Protein AF-A0A497LGE5-F1 (afdb_monomer_lite)

pLDDT: mean 91.07, std 9.75, range [41.97, 98.62]

Sequence (180 aa):
MSGSGPPGWKTVEEALWAKVEKGLKELRGLRRPEVNDVFERVLYLGPSDFYVTNYFRRFPIEAFNPGAALEGDRLLIFVRLIFEFYGYVSSVGLAEVKIDDLLEGRVGRTPLPTRIILWPRELWEQLGCEDPRVSRAPGRWLILYCGRGYYWLEDKMVRTDALALAELDERFEVLRRGYF

Secondary structure (DSSP, 8-state):
----PSTTHHHHHHHHHHHHHHHHHHSTTTS-S-----S-------GGGEEESSSS--S-SEEEEEEEEEETTEEEEEEEEE--SSS--EEEEEEEEEHHHHHTT----PSEEEEEEE---SGGGTTEEEEEEEEEETTEEEEEEEEEEEEEETTEEEEEEEEEEEEE-TT--EEEEEE-

Structure (mmCIF, N/CA/C/O backbone):
data_AF-A0A497LGE5-F1
#
_entry.id   AF-A0A497LGE5-F1
#
loop_
_atom_site.group_PDB
_atom_site.id
_atom_site.type_symbol
_atom_site.label_atom_id
_atom_site.label_alt_id
_atom_site.label_comp_id
_atom_site.label_asym_id
_atom_site.label_entity_id
_atom_site.label_seq_id
_atom_site.pdbx_PDB_ins_code
_atom_site.Cartn_x
_atom_site.Cartn_y
_atom_site.Cartn_z
_atom_site.occupancy
_atom_site.B_iso_or_equiv
_atom_site.auth_seq_id
_atom_site.auth_comp_id
_atom_site.auth_asym_id
_atom_site.auth_atom_id
_atom_site.pdbx_PDB_model_num
ATOM 1 N N . MET A 1 1 ? 18.614 15.308 -23.275 1.00 41.97 1 MET A N 1
ATOM 2 C CA . MET A 1 1 ? 17.275 14.976 -22.745 1.00 41.97 1 MET A CA 1
ATOM 3 C C . MET A 1 1 ? 16.616 14.063 -23.765 1.00 41.97 1 MET A C 1
ATOM 5 O O . MET A 1 1 ? 16.707 14.356 -24.950 1.00 41.97 1 MET A O 1
ATOM 9 N N . SER A 1 2 ? 16.173 12.886 -23.326 1.00 47.62 2 SER A N 1
ATOM 10 C CA . SER A 1 2 ? 15.936 11.678 -24.134 1.00 47.62 2 SER A CA 1
ATOM 11 C C . SER A 1 2 ? 14.814 11.848 -25.160 1.00 47.62 2 SER A C 1
ATOM 13 O O . SER A 1 2 ? 13.679 12.142 -24.805 1.00 47.62 2 SER A O 1
ATOM 15 N N . GLY A 1 3 ? 15.149 11.647 -26.433 1.00 52.31 3 GLY A N 1
ATOM 16 C CA . GLY A 1 3 ? 14.306 11.943 -27.592 1.00 52.31 3 GLY A CA 1
ATOM 17 C C . GLY A 1 3 ? 13.324 10.851 -28.029 1.00 52.31 3 GLY A C 1
ATOM 18 O O . GLY A 1 3 ? 13.098 10.723 -29.227 1.00 52.31 3 GLY A O 1
ATOM 19 N N . SER A 1 4 ? 12.726 10.077 -27.124 1.00 56.38 4 SER A N 1
ATOM 20 C CA . SER A 1 4 ? 11.725 9.070 -27.516 1.00 56.38 4 SER A CA 1
ATOM 21 C C . SER A 1 4 ? 10.708 8.785 -26.410 1.00 56.38 4 SER A C 1
ATOM 23 O O . SER A 1 4 ? 10.814 7.810 -25.674 1.00 56.38 4 SER A O 1
ATOM 25 N N . GLY A 1 5 ? 9.692 9.644 -26.297 1.00 61.69 5 GLY A N 1
ATOM 26 C CA . GLY A 1 5 ? 8.442 9.275 -25.630 1.00 61.69 5 GLY A CA 1
ATOM 27 C C . GLY A 1 5 ? 7.564 8.383 -26.529 1.00 61.69 5 GLY A C 1
ATOM 28 O O . GLY A 1 5 ? 7.793 8.321 -27.742 1.00 61.69 5 GLY A O 1
ATOM 29 N N . PRO A 1 6 ? 6.554 7.698 -25.964 1.00 70.56 6 PRO A N 1
ATOM 30 C CA . PRO A 1 6 ? 5.614 6.868 -26.724 1.00 70.56 6 PRO A CA 1
ATOM 31 C C . PRO A 1 6 ? 4.858 7.682 -27.794 1.00 70.56 6 PRO A C 1
ATOM 33 O O . PRO A 1 6 ? 4.764 8.906 -27.677 1.00 70.56 6 PRO A O 1
ATOM 36 N N . PRO A 1 7 ? 4.302 7.053 -28.848 1.00 75.94 7 PRO A N 1
ATOM 37 C CA . PRO A 1 7 ? 3.568 7.764 -29.897 1.00 75.94 7 PRO A CA 1
ATOM 38 C C . PRO A 1 7 ? 2.549 8.768 -29.330 1.00 75.94 7 PRO A C 1
ATOM 40 O O . PRO A 1 7 ? 1.745 8.427 -28.468 1.00 75.94 7 PRO A O 1
ATOM 43 N N . GLY A 1 8 ? 2.607 10.022 -29.792 1.00 80.88 8 GLY A N 1
ATOM 44 C CA . GLY A 1 8 ? 1.732 11.104 -29.317 1.00 80.88 8 GLY A CA 1
ATOM 45 C C . GLY A 1 8 ? 2.215 11.864 -28.072 1.00 80.88 8 GLY A C 1
ATOM 46 O O . GLY A 1 8 ? 1.560 12.827 -27.674 1.00 80.88 8 GLY A O 1
ATOM 47 N N . TRP A 1 9 ? 3.367 11.512 -27.483 1.00 82.69 9 TRP A N 1
ATOM 48 C CA . TRP A 1 9 ? 3.872 12.167 -26.265 1.00 82.69 9 TRP A CA 1
ATOM 49 C C . TRP A 1 9 ? 4.043 13.685 -26.398 1.00 82.69 9 TRP A C 1
ATOM 51 O O . TRP A 1 9 ? 3.722 14.402 -25.459 1.00 82.69 9 TRP A O 1
ATOM 61 N N . LYS A 1 10 ? 4.475 14.186 -27.565 1.00 87.62 10 LYS A N 1
ATOM 62 C CA . LYS A 1 10 ? 4.638 15.630 -27.813 1.00 87.62 10 LYS A CA 1
ATOM 63 C C . LYS A 1 10 ? 3.316 16.386 -27.731 1.00 87.62 10 LYS A C 1
ATOM 65 O O . LYS A 1 10 ? 3.255 17.452 -27.142 1.00 87.62 10 LYS A O 1
ATOM 70 N N . THR A 1 11 ? 2.243 15.810 -28.272 1.00 93.06 11 THR A N 1
ATOM 71 C CA . THR A 1 11 ? 0.903 16.409 -28.208 1.00 93.06 11 THR A CA 1
ATOM 72 C C . THR A 1 11 ? 0.398 16.464 -26.770 1.00 93.06 11 THR A C 1
ATOM 74 O O . THR A 1 11 ? -0.191 17.459 -26.353 1.00 93.06 11 THR A O 1
ATOM 77 N N . VAL A 1 12 ? 0.648 15.405 -25.992 1.00 87.94 12 VAL A N 1
ATOM 78 C CA . VAL A 1 12 ? 0.323 15.382 -24.560 1.00 87.94 12 VAL A CA 1
ATOM 79 C C . VAL A 1 12 ? 1.160 16.414 -23.804 1.00 87.94 12 VAL A C 1
ATOM 81 O O . VAL A 1 12 ? 0.612 17.152 -22.992 1.00 87.94 12 VAL A O 1
ATOM 84 N N . GLU A 1 13 ? 2.458 16.507 -24.088 1.00 90.19 13 GLU A N 1
ATOM 85 C CA . GLU A 1 13 ? 3.364 17.481 -23.476 1.00 90.19 13 GLU A CA 1
ATOM 86 C C . GLU A 1 13 ? 2.933 18.924 -23.772 1.00 90.19 13 GLU A C 1
ATOM 88 O O . GLU A 1 13 ? 2.788 19.712 -22.840 1.00 90.19 13 GLU A O 1
ATOM 93 N N . GLU A 1 14 ? 2.631 19.256 -25.028 1.00 95.44 14 GLU A N 1
ATOM 94 C CA . GLU A 1 14 ? 2.110 20.569 -25.429 1.00 95.44 14 GLU A CA 1
ATOM 95 C C . GLU A 1 14 ? 0.785 20.895 -24.724 1.00 95.44 14 GLU A C 1
ATOM 97 O O . GLU A 1 14 ? 0.605 22.000 -24.207 1.00 95.44 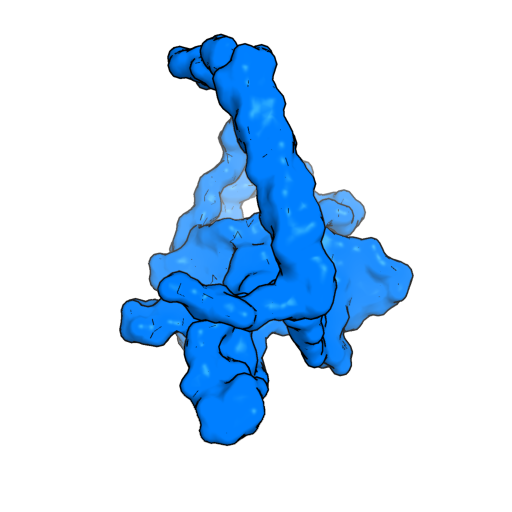14 GLU A O 1
ATOM 102 N N . ALA A 1 15 ? -0.137 19.929 -24.636 1.00 94.94 15 ALA A N 1
ATOM 103 C CA . ALA A 1 15 ? -1.409 20.108 -23.939 1.00 94.94 15 ALA A CA 1
ATOM 104 C C . ALA A 1 15 ? -1.222 20.325 -22.427 1.00 94.94 15 ALA A C 1
ATOM 106 O O . ALA A 1 15 ? -1.885 21.179 -21.827 1.00 94.94 15 ALA A O 1
ATOM 107 N N . LEU A 1 16 ? -0.311 19.575 -21.799 1.00 93.56 16 LEU A N 1
ATOM 108 C CA . LEU A 1 16 ? 0.051 19.754 -20.394 1.00 93.56 16 LEU A CA 1
ATOM 109 C C . LEU A 1 16 ? 0.708 21.118 -20.170 1.00 93.56 16 LEU A C 1
ATOM 111 O O . LEU A 1 16 ? 0.356 21.803 -19.208 1.00 93.56 16 LEU A O 1
ATOM 115 N N . TRP A 1 17 ? 1.590 21.547 -21.072 1.00 95.69 17 TRP A N 1
ATOM 116 C CA . TRP A 1 17 ? 2.242 22.851 -21.002 1.00 95.69 17 TRP A CA 1
ATOM 117 C C . TRP A 1 17 ? 1.234 23.999 -21.102 1.00 95.69 17 TRP A C 1
ATOM 119 O O . TRP A 1 17 ? 1.210 24.876 -20.239 1.00 95.69 17 TRP A O 1
ATOM 129 N N . ALA A 1 18 ? 0.317 23.947 -22.070 1.00 96.00 18 ALA A N 1
ATOM 130 C CA . ALA A 1 18 ? -0.756 24.932 -22.204 1.00 96.00 18 ALA A CA 1
ATOM 131 C C . ALA A 1 18 ? -1.641 24.998 -20.944 1.00 96.00 18 ALA A C 1
ATOM 133 O O . ALA A 1 18 ? -2.035 26.081 -20.498 1.00 96.00 18 ALA A O 1
ATOM 134 N N . LYS A 1 19 ? -1.923 23.845 -20.320 1.00 94.75 19 LYS A N 1
ATOM 135 C CA . LYS A 1 19 ? -2.663 23.776 -19.051 1.00 94.75 19 LYS A CA 1
ATOM 136 C C . LYS A 1 19 ? -1.891 24.433 -17.903 1.00 94.75 19 LYS A C 1
ATOM 138 O O . LYS A 1 19 ? -2.502 25.140 -17.100 1.00 94.75 19 LYS A O 1
ATOM 143 N N . VAL A 1 20 ? -0.574 24.231 -17.831 1.00 93.12 20 VAL A N 1
ATOM 144 C CA . VAL A 1 20 ? 0.301 24.881 -16.841 1.00 93.12 20 VAL A CA 1
ATOM 145 C C . VAL A 1 20 ? 0.326 26.392 -17.050 1.00 93.12 20 VAL A C 1
ATOM 147 O O . VAL A 1 20 ? 0.101 27.128 -16.092 1.00 93.12 20 VAL A O 1
ATOM 150 N N . GLU A 1 21 ? 0.526 26.874 -18.278 1.00 95.00 21 GLU A N 1
ATOM 151 C CA . GLU A 1 21 ? 0.538 28.312 -18.576 1.00 95.00 21 GLU A CA 1
ATOM 152 C C . GLU A 1 21 ? -0.782 28.990 -18.207 1.00 95.00 21 GLU A C 1
ATOM 154 O O . GLU A 1 21 ? -0.784 30.058 -17.586 1.00 95.00 21 GLU A O 1
ATOM 159 N N . LYS A 1 22 ? -1.911 28.353 -18.540 1.00 94.44 22 LYS A N 1
ATOM 160 C CA . LYS A 1 22 ? -3.238 28.819 -18.130 1.00 94.44 22 LYS A CA 1
ATOM 161 C C . LYS A 1 22 ? -3.353 28.867 -16.605 1.00 94.44 22 LYS A C 1
ATOM 163 O O . LYS A 1 22 ? -3.733 29.896 -16.051 1.00 94.44 22 LYS A O 1
ATOM 168 N N . GLY A 1 23 ? -2.954 27.793 -15.923 1.00 92.25 23 GLY A N 1
ATOM 169 C CA . GLY A 1 23 ? -2.967 27.713 -14.463 1.00 92.25 23 GLY A CA 1
ATOM 170 C C . GLY A 1 23 ? -2.110 28.790 -13.791 1.00 92.25 23 GLY A C 1
ATOM 171 O O . GLY A 1 23 ? -2.550 29.412 -12.830 1.00 92.25 23 GLY A O 1
ATOM 172 N N . LEU A 1 24 ? -0.918 29.076 -14.318 1.00 89.94 24 LEU A N 1
ATOM 173 C CA . LEU A 1 24 ? -0.029 30.115 -13.789 1.00 89.94 24 LEU A CA 1
ATOM 174 C C . LEU A 1 24 ? -0.597 31.530 -13.942 1.00 89.94 24 LEU A C 1
ATOM 176 O O . LEU A 1 24 ? -0.282 32.394 -13.122 1.00 89.94 24 LEU A O 1
ATOM 180 N N . LYS A 1 25 ? -1.409 31.780 -14.976 1.00 90.00 25 LYS A N 1
ATOM 181 C CA . LYS A 1 25 ? -2.079 33.071 -15.187 1.00 90.00 25 LYS A CA 1
ATOM 182 C C . LYS A 1 25 ? -3.331 33.207 -14.324 1.00 90.00 25 LYS A C 1
ATOM 184 O O . LYS A 1 25 ? -3.502 34.224 -13.664 1.00 90.00 25 LYS A O 1
ATOM 189 N N . GLU A 1 26 ? -4.187 32.190 -14.328 1.00 93.06 26 GLU A N 1
ATOM 190 C CA . GLU A 1 26 ? -5.535 32.267 -13.752 1.00 93.06 26 GLU A CA 1
ATOM 191 C C . GLU A 1 26 ? -5.594 31.863 -12.275 1.00 93.06 26 GLU A C 1
ATOM 193 O O . GLU A 1 26 ? -6.429 32.368 -11.532 1.00 93.06 26 GLU A O 1
ATOM 198 N N . LEU A 1 27 ? -4.717 30.958 -11.831 1.00 87.81 27 LEU A N 1
ATOM 199 C CA . LEU A 1 27 ? -4.764 30.369 -10.487 1.00 87.81 27 LEU A CA 1
ATOM 200 C C . LEU A 1 27 ? -3.691 30.945 -9.550 1.00 87.81 27 LEU A C 1
ATOM 202 O O . LEU A 1 27 ? -3.468 30.444 -8.443 1.00 87.81 27 LEU A O 1
ATOM 206 N N . ARG A 1 28 ? -2.996 32.006 -9.968 1.00 81.69 28 ARG A N 1
ATOM 207 C CA . ARG A 1 28 ? -1.989 32.670 -9.136 1.00 81.69 28 ARG A CA 1
ATOM 208 C C . ARG A 1 28 ? -2.675 33.357 -7.953 1.00 81.69 28 ARG A C 1
ATOM 210 O O . ARG A 1 28 ? -3.574 34.166 -8.136 1.00 81.69 28 ARG A O 1
ATOM 217 N N . GLY A 1 29 ? -2.251 33.030 -6.733 1.00 80.44 29 GLY A N 1
ATOM 218 C CA . GLY A 1 29 ? -2.838 33.577 -5.500 1.00 80.44 29 GLY A CA 1
ATOM 219 C C . GLY A 1 29 ? -4.062 32.822 -4.963 1.00 80.44 29 GLY A C 1
ATOM 220 O O . GLY A 1 29 ? -4.587 33.203 -3.917 1.00 80.44 29 GLY A O 1
ATOM 221 N N . LEU A 1 30 ? -4.491 31.736 -5.624 1.00 81.94 30 LEU A N 1
ATOM 222 C CA . LEU A 1 30 ? -5.546 30.842 -5.120 1.00 81.94 30 LEU A CA 1
ATOM 223 C C . LEU A 1 30 ? -5.084 30.075 -3.872 1.00 81.94 30 LEU A C 1
ATOM 225 O O . LEU A 1 30 ? -5.832 29.953 -2.907 1.00 81.94 30 LEU A O 1
ATOM 229 N N . ARG A 1 31 ? -3.825 29.607 -3.854 1.00 79.69 31 ARG A N 1
ATOM 230 C CA . ARG A 1 31 ? -3.206 29.024 -2.656 1.00 79.69 31 ARG A CA 1
ATOM 231 C C . ARG A 1 31 ? -2.768 30.150 -1.720 1.00 79.69 31 ARG A C 1
ATOM 233 O O . ARG A 1 31 ? -1.778 30.829 -1.984 1.00 79.69 31 ARG A O 1
ATOM 240 N N . ARG A 1 32 ? -3.509 30.330 -0.632 1.00 82.50 32 ARG A N 1
ATOM 241 C CA . ARG A 1 32 ? -3.172 31.231 0.477 1.00 82.50 32 ARG A CA 1
ATOM 242 C C . ARG A 1 32 ? -2.509 30.424 1.601 1.00 82.50 32 ARG A C 1
ATOM 244 O O . ARG A 1 32 ? -2.745 29.216 1.668 1.00 82.50 32 ARG A O 1
ATOM 251 N N . PRO A 1 33 ? -1.675 31.034 2.464 1.00 85.31 33 PRO A N 1
ATOM 252 C CA . PRO A 1 33 ? -1.115 30.375 3.646 1.00 85.31 33 PRO A CA 1
ATOM 253 C C . PRO A 1 33 ? -2.189 30.240 4.741 1.00 85.31 33 PRO A C 1
ATOM 255 O O . PRO A 1 33 ? -2.038 30.736 5.851 1.00 85.31 33 PRO A O 1
ATOM 258 N N . GLU A 1 34 ? -3.308 29.618 4.390 1.00 86.56 34 GLU A N 1
ATOM 259 C CA . GLU A 1 34 ? -4.482 29.425 5.228 1.00 86.56 34 GLU A CA 1
ATOM 260 C C . GLU A 1 34 ? -4.740 27.921 5.328 1.00 86.56 34 GLU A C 1
ATOM 262 O O . GLU A 1 34 ? -4.738 27.216 4.315 1.00 86.56 34 GLU A O 1
ATOM 267 N N . VAL A 1 35 ? -4.921 27.427 6.551 1.00 84.44 35 VAL A N 1
ATOM 268 C CA . VAL A 1 35 ? -5.262 26.030 6.821 1.00 84.44 35 VAL A CA 1
ATOM 269 C C . VAL A 1 35 ? -6.714 26.002 7.265 1.00 84.44 35 VAL A C 1
ATOM 271 O O . VAL A 1 35 ? -7.054 26.546 8.309 1.00 84.44 35 VAL A O 1
ATOM 274 N N . ASN A 1 36 ? -7.555 25.375 6.449 1.00 84.00 36 ASN A N 1
ATOM 275 C CA . ASN A 1 36 ? -8.929 25.053 6.797 1.00 84.00 36 ASN A CA 1
ATOM 276 C C . ASN A 1 36 ? -8.987 23.551 7.079 1.00 84.00 36 ASN A C 1
ATOM 278 O O . ASN A 1 36 ? -8.938 22.748 6.143 1.00 84.00 36 ASN A O 1
ATOM 282 N N . ASP A 1 37 ? -9.040 23.173 8.358 1.00 84.69 37 ASP A N 1
ATOM 283 C CA . ASP A 1 37 ? -9.209 21.776 8.760 1.00 84.69 37 ASP A CA 1
ATOM 284 C C . ASP A 1 37 ? -10.616 21.307 8.374 1.00 84.69 37 ASP A C 1
ATOM 286 O O . ASP A 1 37 ? -11.607 21.587 9.042 1.00 84.69 37 ASP A O 1
ATOM 290 N N . VAL A 1 38 ? -10.701 20.607 7.244 1.00 89.00 38 VAL A N 1
ATOM 291 C CA . VAL A 1 38 ? -11.945 20.004 6.737 1.00 89.00 38 VAL A CA 1
ATOM 292 C C . VAL A 1 38 ? -12.199 18.605 7.308 1.00 89.00 38 VAL A C 1
ATOM 294 O O . VAL A 1 38 ? -13.249 18.021 7.051 1.00 89.00 38 VAL A O 1
ATOM 297 N N . PHE A 1 39 ? -11.251 18.064 8.078 1.00 86.94 39 PHE A N 1
ATOM 298 C CA . PHE A 1 39 ? -11.336 16.746 8.698 1.00 86.94 39 PHE A CA 1
ATOM 299 C C . PHE A 1 39 ? -10.894 16.802 10.156 1.00 86.94 39 PHE A C 1
ATOM 301 O O . PHE A 1 39 ? -9.909 17.455 10.495 1.00 86.94 39 PHE A O 1
ATOM 308 N N . GLU A 1 40 ? -11.578 16.038 11.000 1.00 85.44 40 GLU A N 1
ATOM 309 C CA . GLU A 1 40 ? -11.115 15.738 12.348 1.00 85.44 40 GLU A CA 1
ATOM 310 C C . GLU A 1 40 ? -10.201 14.506 12.315 1.00 85.44 40 GLU A C 1
ATOM 312 O O . GLU A 1 40 ? -10.514 13.484 11.695 1.00 85.44 40 GLU A O 1
ATOM 317 N N . ARG A 1 41 ? -9.039 14.590 12.974 1.00 86.19 41 ARG A N 1
ATOM 318 C CA . ARG A 1 41 ? -8.124 13.451 13.085 1.00 86.19 41 ARG A CA 1
ATOM 319 C C . ARG A 1 41 ? -8.646 12.476 14.135 1.00 86.19 41 ARG A C 1
ATOM 321 O O . ARG A 1 41 ? -8.448 12.685 15.324 1.00 86.19 41 ARG A O 1
ATOM 328 N N . VAL A 1 42 ? -9.209 11.373 13.665 1.00 85.12 42 VAL A N 1
ATOM 329 C CA . VAL A 1 42 ? -9.709 10.279 14.513 1.00 85.12 42 VAL A CA 1
ATOM 330 C C . VAL A 1 42 ? -8.624 9.284 14.935 1.00 85.12 42 VAL A C 1
ATOM 332 O O . VAL A 1 42 ? -8.734 8.655 15.982 1.00 85.12 42 VAL A O 1
ATOM 335 N N . LEU A 1 43 ? -7.564 9.125 14.134 1.00 84.19 43 LEU A N 1
ATOM 336 C CA . LEU A 1 43 ? -6.508 8.143 14.386 1.00 84.19 43 LEU A CA 1
ATOM 337 C C . LEU A 1 43 ? -5.188 8.545 13.716 1.00 84.19 43 LEU A C 1
ATOM 339 O O . LEU A 1 43 ? -5.180 9.189 12.664 1.00 84.19 43 LEU A O 1
ATOM 343 N N . TYR A 1 44 ? -4.072 8.128 14.313 1.00 89.25 44 TYR A N 1
ATOM 344 C CA . TYR A 1 44 ? -2.736 8.186 13.725 1.00 89.25 44 TYR A CA 1
ATOM 345 C C . TYR A 1 44 ? -2.049 6.835 13.943 1.00 89.25 44 TYR A C 1
ATOM 347 O O . TYR A 1 44 ? -1.849 6.440 15.086 1.00 89.25 44 TYR A O 1
ATOM 355 N N . LEU A 1 45 ? -1.736 6.126 12.856 1.00 92.25 45 LEU A N 1
ATOM 356 C CA . LEU A 1 45 ? -1.117 4.799 12.893 1.00 92.25 45 LEU A CA 1
ATOM 357 C C . LEU A 1 45 ? 0.335 4.890 12.431 1.00 92.25 45 LEU A C 1
ATOM 359 O O . LEU A 1 45 ? 0.605 5.356 11.324 1.00 92.25 45 LEU A O 1
ATOM 363 N N . GLY A 1 46 ? 1.251 4.429 13.275 1.00 95.44 46 GLY A N 1
ATOM 364 C CA . GLY A 1 46 ? 2.666 4.269 12.972 1.00 95.44 46 GLY A CA 1
ATOM 365 C C . GLY A 1 46 ? 3.071 2.803 12.773 1.00 95.44 46 GLY A C 1
ATOM 366 O O . GLY A 1 46 ? 2.245 1.894 12.868 1.00 95.44 46 GLY A O 1
ATOM 367 N N . PRO A 1 47 ? 4.366 2.535 12.528 1.00 96.62 47 PRO A N 1
ATOM 368 C CA . PRO A 1 47 ? 4.875 1.186 12.261 1.00 96.62 47 PRO A CA 1
ATOM 369 C C . PRO A 1 47 ? 4.557 0.167 13.365 1.00 96.62 47 PRO A C 1
ATOM 371 O O . PRO A 1 47 ? 4.191 -0.972 13.076 1.00 96.62 47 PRO A O 1
ATOM 374 N N . SER A 1 48 ? 4.638 0.579 14.633 1.00 96.31 48 SER A N 1
ATOM 375 C CA . SER A 1 48 ? 4.337 -0.268 15.794 1.00 96.31 48 SER A CA 1
ATOM 376 C C . SER A 1 48 ? 2.863 -0.647 15.918 1.00 96.31 48 SER A C 1
ATOM 378 O O . SER A 1 48 ? 2.548 -1.569 16.664 1.00 96.31 48 SER A O 1
ATOM 380 N N . ASP A 1 49 ? 1.967 0.028 15.198 1.00 95.69 49 ASP A N 1
ATOM 381 C CA . ASP A 1 49 ? 0.532 -0.240 15.248 1.00 95.69 49 ASP A CA 1
ATOM 382 C C . ASP A 1 49 ? 0.097 -1.354 14.290 1.00 95.69 49 ASP A C 1
ATOM 384 O O . ASP A 1 49 ? -1.082 -1.696 14.265 1.00 95.69 49 ASP A O 1
ATOM 388 N N . PHE A 1 50 ? 1.018 -1.960 13.533 1.00 97.06 50 PHE A N 1
ATOM 389 C CA . PHE A 1 50 ? 0.730 -3.055 12.602 1.00 97.06 50 PHE A CA 1
ATOM 390 C C . PHE A 1 50 ? 1.489 -4.328 13.000 1.00 97.06 50 PHE A C 1
ATOM 392 O O . PHE A 1 50 ? 2.701 -4.432 12.808 1.00 97.06 50 PHE A O 1
ATOM 399 N N . TYR A 1 51 ? 0.768 -5.325 13.525 1.00 97.62 51 TYR A N 1
ATOM 400 C CA . TYR A 1 51 ? 1.320 -6.636 13.878 1.00 97.62 51 TYR A CA 1
ATOM 401 C C . TYR A 1 51 ? 1.143 -7.632 12.733 1.00 97.62 51 TYR A C 1
ATOM 403 O O . TYR A 1 51 ? 0.040 -8.096 12.443 1.00 97.62 51 TYR A O 1
ATOM 411 N N . VAL A 1 52 ? 2.243 -8.005 12.095 1.00 98.44 52 VAL A N 1
ATOM 412 C CA . VAL A 1 52 ? 2.256 -8.842 10.897 1.00 98.44 52 VAL A CA 1
ATOM 413 C C . VAL A 1 52 ? 2.130 -10.323 11.251 1.00 98.44 52 VAL A C 1
ATOM 415 O O . VAL A 1 52 ? 2.974 -10.911 11.935 1.00 98.44 52 VAL A O 1
ATOM 418 N N . THR A 1 53 ? 1.082 -10.964 10.741 1.00 98.19 53 THR A N 1
ATOM 419 C CA . THR A 1 53 ? 0.698 -12.333 11.122 1.00 98.19 53 THR A CA 1
ATOM 420 C C . THR A 1 53 ? 1.325 -13.416 10.240 1.00 98.19 53 THR A C 1
ATOM 422 O O . THR A 1 53 ? 1.613 -14.508 10.733 1.00 98.19 53 THR A O 1
ATOM 425 N N . ASN A 1 54 ? 1.639 -13.110 8.979 1.00 97.88 54 ASN A N 1
ATOM 426 C CA . ASN A 1 54 ? 2.113 -14.070 7.973 1.00 97.88 54 ASN A CA 1
ATOM 427 C C . ASN A 1 54 ? 3.565 -13.845 7.504 1.00 97.88 54 ASN A C 1
ATOM 429 O O . ASN A 1 54 ? 3.925 -14.251 6.402 1.00 97.88 54 ASN A O 1
ATOM 433 N N . TYR A 1 55 ? 4.407 -13.217 8.329 1.00 96.44 55 TYR A N 1
ATOM 434 C CA . TYR A 1 55 ? 5.825 -12.991 8.032 1.00 96.44 55 TYR A CA 1
ATOM 435 C C . TYR A 1 55 ? 6.682 -13.064 9.300 1.00 96.44 55 TYR A C 1
ATOM 437 O O . TYR A 1 55 ? 6.184 -12.852 10.406 1.00 96.44 55 TYR A O 1
ATOM 445 N N . PHE A 1 56 ? 7.974 -13.381 9.158 1.00 94.25 56 PHE A N 1
ATOM 446 C CA . PHE A 1 56 ? 8.857 -13.579 10.314 1.00 94.25 56 PHE A CA 1
ATOM 447 C C . PHE A 1 56 ? 9.117 -12.276 11.086 1.00 94.25 56 PHE A C 1
ATOM 449 O O . PHE A 1 56 ? 9.212 -12.300 12.314 1.00 94.25 56 PHE A O 1
ATOM 456 N N . ARG A 1 57 ? 9.198 -11.132 10.388 1.00 94.94 57 ARG A N 1
ATOM 457 C CA . ARG A 1 57 ? 9.257 -9.810 11.027 1.00 94.94 57 ARG A CA 1
ATOM 458 C C . ARG A 1 57 ? 7.842 -9.369 11.364 1.00 94.94 57 ARG A C 1
ATOM 460 O O . ARG A 1 57 ? 7.040 -9.121 10.470 1.00 94.94 57 ARG A O 1
ATOM 467 N N . ARG A 1 58 ? 7.557 -9.284 12.664 1.00 97.06 58 ARG A N 1
ATOM 468 C CA . ARG A 1 58 ? 6.219 -8.972 13.188 1.00 97.06 58 ARG A CA 1
ATOM 469 C C . ARG A 1 58 ? 5.865 -7.495 13.135 1.00 97.06 58 ARG A C 1
ATOM 471 O O . ARG A 1 58 ? 4.686 -7.184 13.101 1.00 97.06 58 ARG A O 1
ATOM 478 N N . PHE A 1 59 ? 6.855 -6.615 13.088 1.00 97.69 59 PHE A N 1
ATOM 479 C CA . PHE A 1 59 ? 6.641 -5.180 12.969 1.00 97.69 59 PHE A CA 1
ATOM 480 C C . PHE A 1 59 ? 7.476 -4.633 11.809 1.00 97.69 59 PHE A C 1
ATOM 482 O O . PHE A 1 59 ? 8.643 -5.026 11.671 1.00 97.69 59 PHE A O 1
ATOM 489 N N . PR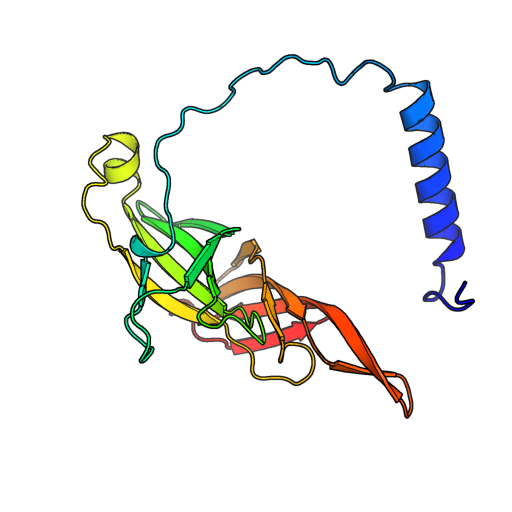O A 1 60 ? 6.893 -3.776 10.957 1.00 97.44 60 PRO A N 1
ATOM 490 C CA . PRO A 1 60 ? 7.646 -3.026 9.963 1.00 97.44 60 PRO A CA 1
ATOM 491 C C . PRO A 1 60 ? 8.537 -1.974 10.642 1.00 97.44 60 PRO A C 1
ATOM 493 O O . PRO A 1 60 ? 8.299 -1.582 11.783 1.00 97.44 60 PRO A O 1
ATOM 496 N N . ILE A 1 61 ? 9.548 -1.494 9.919 1.00 97.12 61 ILE A N 1
ATOM 497 C CA . ILE A 1 61 ? 10.291 -0.289 10.314 1.00 97.12 61 ILE A CA 1
ATOM 498 C C . ILE A 1 61 ? 9.549 0.982 9.892 1.00 97.12 61 ILE A C 1
ATOM 500 O O . ILE A 1 61 ? 9.645 1.989 10.578 1.00 97.12 61 ILE A O 1
ATOM 504 N N . GLU A 1 62 ? 8.779 0.913 8.801 1.00 97.38 62 GLU A N 1
ATOM 505 C CA . GLU A 1 62 ? 7.983 2.019 8.267 1.00 97.38 62 GLU A CA 1
ATOM 506 C C . GLU A 1 62 ? 6.620 1.510 7.786 1.00 97.38 62 GLU A C 1
ATOM 508 O O . GLU A 1 62 ? 6.527 0.449 7.158 1.00 97.38 62 GLU A O 1
ATOM 513 N N . ALA A 1 63 ? 5.570 2.285 8.059 1.00 97.75 63 ALA A N 1
ATOM 514 C CA . ALA A 1 63 ? 4.198 2.004 7.649 1.00 97.75 63 ALA A CA 1
ATOM 515 C C . ALA A 1 63 ? 3.498 3.311 7.260 1.00 97.75 63 ALA A C 1
ATOM 517 O O . ALA A 1 63 ? 3.323 4.187 8.104 1.00 97.75 63 ALA A O 1
ATOM 518 N N . PHE A 1 64 ? 3.141 3.473 5.984 1.00 97.62 64 PHE A N 1
ATOM 519 C CA . PHE A 1 64 ? 2.594 4.740 5.478 1.00 97.62 64 PHE A CA 1
ATOM 520 C C . PHE A 1 64 ? 1.804 4.567 4.167 1.00 97.62 64 PHE A C 1
ATOM 522 O O . PHE A 1 64 ? 1.555 3.447 3.724 1.00 97.62 64 PHE A O 1
ATOM 529 N N . ASN A 1 65 ? 1.354 5.685 3.582 1.00 97.50 65 ASN A N 1
ATOM 530 C CA . ASN A 1 65 ? 0.629 5.789 2.303 1.00 97.50 65 ASN A CA 1
ATOM 531 C C . ASN A 1 65 ? -0.435 4.702 2.055 1.00 97.50 65 ASN A C 1
ATOM 533 O O . ASN A 1 65 ? -0.403 4.043 1.008 1.00 97.50 65 ASN A O 1
ATOM 537 N N . PRO A 1 66 ? -1.380 4.499 2.993 1.00 97.38 66 PRO A N 1
ATOM 538 C CA . PRO A 1 66 ? -2.350 3.439 2.846 1.00 97.38 66 PRO A CA 1
ATOM 539 C C . PRO A 1 66 ? -3.378 3.747 1.750 1.00 97.38 66 PRO A C 1
ATOM 541 O O . PRO A 1 66 ? -3.771 4.894 1.535 1.00 97.38 66 PRO A O 1
ATOM 544 N N . GLY A 1 67 ? -3.869 2.694 1.107 1.00 97.69 67 GLY A N 1
ATOM 545 C CA . GLY A 1 67 ? -5.203 2.672 0.521 1.00 97.69 67 GLY A CA 1
ATOM 546 C C . GLY A 1 67 ? -6.237 2.308 1.588 1.00 97.69 67 GLY A C 1
ATOM 547 O O . GLY A 1 67 ? -5.898 1.715 2.612 1.00 97.69 67 GLY A O 1
ATOM 548 N N . ALA A 1 68 ? -7.506 2.630 1.356 1.00 95.62 68 ALA A N 1
ATOM 549 C CA . ALA A 1 68 ? -8.587 2.251 2.260 1.00 95.62 68 ALA A CA 1
ATOM 550 C C . ALA A 1 68 ? -9.862 1.901 1.491 1.00 95.62 68 ALA A C 1
ATOM 552 O O . ALA A 1 68 ? -10.103 2.435 0.407 1.00 95.62 68 ALA A O 1
ATOM 553 N N . ALA A 1 69 ? -10.677 1.018 2.065 1.00 96.56 69 ALA A N 1
ATOM 554 C CA . ALA A 1 69 ? -12.011 0.699 1.570 1.00 96.56 69 ALA A CA 1
ATOM 555 C C . ALA A 1 69 ? -12.957 0.420 2.743 1.00 96.56 69 ALA A C 1
ATOM 557 O O . ALA A 1 69 ? -12.548 -0.165 3.743 1.00 96.56 69 ALA A O 1
ATOM 558 N N . LEU A 1 70 ? -14.220 0.823 2.612 1.00 95.12 70 LEU A N 1
ATOM 559 C CA . LEU A 1 70 ? -15.272 0.485 3.568 1.00 95.12 70 LEU A CA 1
ATOM 560 C C . LEU A 1 70 ? -16.082 -0.696 3.021 1.00 95.12 70 LEU A C 1
ATOM 562 O O . LEU A 1 70 ? -16.616 -0.616 1.914 1.00 95.12 70 LEU A O 1
ATOM 566 N N . GLU A 1 71 ? -16.179 -1.777 3.790 1.00 93.00 71 GLU A N 1
ATOM 567 C CA . GLU A 1 71 ? -17.001 -2.946 3.473 1.00 93.00 71 GLU A CA 1
ATOM 568 C C . GLU A 1 71 ? -17.895 -3.297 4.667 1.00 93.00 71 GLU A C 1
ATOM 570 O O . GLU A 1 71 ? -17.451 -3.897 5.648 1.00 93.00 71 GLU A O 1
ATOM 575 N N . GLY A 1 72 ? -19.171 -2.909 4.586 1.00 93.12 72 GLY A N 1
ATOM 576 C CA . GLY A 1 72 ? -20.089 -3.011 5.720 1.00 93.12 72 GLY A CA 1
ATOM 577 C C . GLY A 1 72 ? -19.636 -2.110 6.871 1.00 93.12 72 GLY A C 1
ATOM 578 O O . GLY A 1 72 ? -19.451 -0.911 6.677 1.00 93.12 72 GLY A O 1
ATOM 579 N N . ASP A 1 73 ? -19.439 -2.693 8.053 1.00 93.44 73 ASP A N 1
ATOM 580 C CA . ASP A 1 73 ? -18.936 -2.027 9.263 1.00 93.44 73 ASP A CA 1
ATOM 581 C C . ASP A 1 73 ? -17.399 -2.051 9.379 1.00 93.44 73 ASP A C 1
ATOM 583 O O . ASP A 1 73 ? -16.837 -1.592 10.378 1.00 93.44 73 ASP A O 1
ATOM 587 N N . ARG A 1 74 ? -16.699 -2.584 8.368 1.00 94.31 74 ARG A N 1
ATOM 588 C CA . ARG A 1 74 ? -15.244 -2.772 8.383 1.00 94.31 74 ARG A CA 1
ATOM 589 C C . ARG A 1 74 ? -14.542 -1.749 7.506 1.00 94.31 74 ARG A C 1
ATOM 591 O O . ARG A 1 74 ? -14.753 -1.697 6.295 1.00 94.31 74 ARG A O 1
ATOM 598 N N . LEU A 1 75 ? -13.645 -0.983 8.113 1.00 94.75 75 LEU A N 1
ATOM 599 C CA . LEU A 1 75 ? -12.635 -0.210 7.409 1.00 94.75 75 LEU A CA 1
ATOM 600 C C . LEU A 1 75 ? -11.425 -1.112 7.149 1.00 94.75 75 LEU A C 1
ATOM 602 O O . LEU A 1 75 ? -10.707 -1.510 8.068 1.00 94.75 75 LEU A O 1
ATOM 606 N N . LEU A 1 76 ? -11.209 -1.418 5.876 1.00 97.19 76 LEU A N 1
ATOM 607 C CA . LEU A 1 76 ? -10.045 -2.134 5.379 1.00 97.19 76 LEU A CA 1
ATOM 608 C C . LEU A 1 76 ? -8.928 -1.126 5.105 1.00 97.19 76 LEU A C 1
ATOM 610 O O . LEU A 1 76 ? -9.127 -0.165 4.358 1.00 97.19 76 LEU A O 1
ATOM 614 N N . ILE A 1 77 ? -7.755 -1.351 5.691 1.00 97.06 77 ILE A N 1
ATOM 615 C CA . ILE A 1 77 ? -6.578 -0.486 5.584 1.00 97.06 77 ILE A CA 1
ATOM 616 C C . ILE A 1 77 ? -5.481 -1.254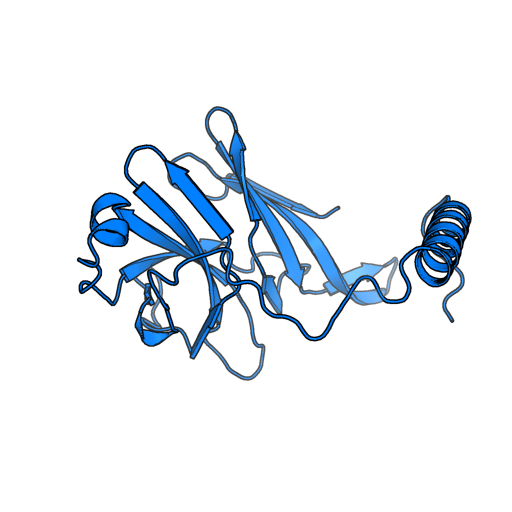 4.849 1.00 97.06 77 ILE A C 1
ATOM 618 O O . ILE A 1 77 ? -4.984 -2.268 5.334 1.00 97.06 77 ILE A O 1
ATOM 622 N N . PHE A 1 78 ? -5.088 -0.744 3.686 1.00 98.50 78 PHE A N 1
ATOM 623 C CA . PHE A 1 78 ? -4.076 -1.321 2.808 1.00 98.50 78 PHE A CA 1
ATOM 624 C C . PHE A 1 78 ? -2.791 -0.513 2.932 1.00 98.50 78 PHE A C 1
ATOM 626 O O . PHE A 1 78 ? -2.588 0.435 2.186 1.00 98.50 78 PHE A O 1
ATOM 633 N N . VAL A 1 79 ? -1.944 -0.828 3.902 1.00 98.31 79 VAL A N 1
ATOM 634 C CA . VAL A 1 79 ? -0.780 -0.014 4.272 1.00 98.31 79 VAL A CA 1
ATOM 635 C C . VAL A 1 79 ? 0.485 -0.447 3.530 1.00 98.31 79 VAL A C 1
ATOM 637 O O . VAL A 1 79 ? 0.731 -1.641 3.361 1.00 98.31 79 VAL A O 1
ATOM 640 N N . ARG A 1 80 ? 1.320 0.510 3.106 1.00 98.38 80 ARG A N 1
ATOM 641 C CA . ARG A 1 80 ? 2.668 0.220 2.601 1.00 98.38 80 ARG A CA 1
ATOM 642 C C . ARG A 1 80 ? 3.581 -0.101 3.779 1.00 98.38 80 ARG A C 1
ATOM 644 O O . ARG A 1 80 ? 3.796 0.754 4.630 1.00 98.38 80 ARG A O 1
ATOM 651 N N . LEU A 1 81 ? 4.138 -1.306 3.796 1.00 98.50 81 LEU A N 1
ATOM 652 C CA . LEU A 1 81 ? 5.022 -1.827 4.836 1.00 98.50 81 LEU A CA 1
ATOM 653 C C . LEU A 1 81 ? 6.448 -1.977 4.311 1.00 98.50 81 LEU A C 1
ATOM 655 O O . LEU A 1 81 ? 6.651 -2.568 3.248 1.00 98.50 81 LEU A O 1
ATOM 659 N N . ILE A 1 82 ? 7.429 -1.516 5.084 1.00 97.69 82 ILE A N 1
ATOM 660 C CA . ILE A 1 82 ? 8.860 -1.700 4.810 1.00 97.69 82 ILE A CA 1
ATOM 661 C C . ILE A 1 82 ? 9.508 -2.359 6.024 1.00 97.69 82 ILE A C 1
ATOM 663 O O . ILE A 1 82 ? 9.239 -1.981 7.162 1.00 97.69 82 ILE A O 1
ATOM 667 N N . PHE A 1 83 ? 10.372 -3.346 5.789 1.00 95.88 83 PHE A N 1
ATOM 668 C CA . PHE A 1 83 ? 10.993 -4.148 6.852 1.00 95.88 83 PHE A CA 1
ATOM 669 C C . PHE A 1 83 ? 12.520 -4.047 6.912 1.00 95.88 83 PHE A C 1
ATOM 671 O O . PHE A 1 83 ? 13.137 -4.612 7.818 1.00 95.88 83 PHE A O 1
ATOM 678 N N . GLU A 1 84 ? 13.136 -3.370 5.945 1.00 88.12 84 GLU A N 1
ATOM 679 C CA . GLU A 1 84 ? 14.585 -3.271 5.816 1.00 88.12 84 GLU A CA 1
ATOM 680 C C . GLU A 1 84 ? 15.029 -1.901 5.301 1.00 88.12 84 GLU A C 1
ATOM 682 O O . GLU A 1 84 ? 14.290 -1.203 4.611 1.00 88.12 84 GLU A O 1
ATOM 687 N N . PHE A 1 85 ? 16.265 -1.538 5.633 1.00 79.94 85 PHE A N 1
ATOM 688 C CA . PHE A 1 85 ? 16.809 -0.210 5.365 1.00 79.94 85 PHE A CA 1
ATOM 689 C C . PHE A 1 85 ? 17.551 -0.096 4.026 1.00 79.94 85 PHE A C 1
ATOM 691 O O . PHE A 1 85 ? 17.643 0.994 3.478 1.00 79.94 85 PHE A O 1
ATOM 698 N N . TYR A 1 86 ? 18.103 -1.187 3.484 1.00 78.44 86 TYR A N 1
ATOM 699 C CA . TYR A 1 86 ? 18.972 -1.094 2.304 1.00 78.44 86 TYR A CA 1
ATOM 700 C C . TYR A 1 86 ? 18.176 -1.056 1.004 1.00 78.44 86 TYR A C 1
ATOM 702 O O . TYR A 1 86 ? 18.350 -0.140 0.201 1.00 78.44 86 TYR A O 1
ATOM 710 N N . GLY A 1 87 ? 17.290 -2.032 0.796 1.00 76.31 87 GLY A N 1
ATOM 711 C CA . GLY A 1 87 ? 16.457 -2.063 -0.404 1.00 76.31 87 GLY A CA 1
ATOM 712 C C . GLY A 1 87 ? 15.242 -1.137 -0.332 1.00 76.31 87 GLY A C 1
ATOM 713 O O . GLY A 1 87 ? 14.698 -0.778 -1.374 1.00 76.31 87 GLY A O 1
ATOM 714 N N . TYR A 1 88 ? 14.812 -0.757 0.882 1.00 83.38 88 TYR A N 1
ATOM 715 C CA . TYR A 1 88 ? 13.517 -0.103 1.130 1.00 83.38 88 TYR A CA 1
ATOM 716 C C . TYR A 1 88 ? 12.349 -0.847 0.458 1.00 83.38 88 TYR A C 1
ATOM 718 O O . TYR A 1 88 ? 11.353 -0.245 0.052 1.00 83.38 88 TYR A O 1
ATOM 726 N N . VAL A 1 89 ? 12.491 -2.173 0.331 1.00 93.12 89 VAL A N 1
ATOM 727 C CA . VAL A 1 89 ? 11.545 -3.014 -0.395 1.00 93.12 89 VAL A CA 1
ATOM 728 C C . VAL A 1 89 ? 10.217 -2.991 0.339 1.00 93.12 89 VAL A C 1
ATOM 730 O O . VAL A 1 89 ? 10.118 -3.371 1.510 1.00 93.12 89 VAL A O 1
ATOM 733 N N . SER A 1 90 ? 9.204 -2.501 -0.361 1.00 96.81 90 SER A N 1
ATOM 734 C CA . SER A 1 90 ? 7.865 -2.333 0.173 1.00 96.81 90 SER A CA 1
ATOM 735 C C . SER A 1 90 ? 6.951 -3.497 -0.186 1.00 96.81 90 SER A C 1
ATOM 737 O O . SER A 1 90 ? 7.087 -4.161 -1.216 1.00 96.81 90 SER A O 1
ATOM 739 N N . SER A 1 91 ? 5.981 -3.718 0.686 1.00 97.75 91 SER A N 1
ATOM 740 C CA . SER A 1 91 ? 4.874 -4.651 0.512 1.00 97.75 91 SER A CA 1
ATOM 741 C C . SER A 1 91 ? 3.576 -3.977 0.952 1.00 97.75 91 SER A C 1
ATOM 743 O O . SER A 1 91 ? 3.610 -2.938 1.610 1.00 97.75 91 SER A O 1
ATOM 745 N N . VAL A 1 92 ? 2.429 -4.554 0.609 1.00 98.62 92 VAL A N 1
ATOM 746 C CA . VAL A 1 92 ? 1.118 -4.082 1.060 1.00 98.62 92 VAL A CA 1
ATOM 747 C C . VAL A 1 92 ? 0.589 -5.017 2.137 1.00 98.62 92 VAL A C 1
ATOM 749 O O . VAL A 1 92 ? 0.381 -6.212 1.897 1.00 98.62 92 VAL A O 1
ATOM 752 N N . GLY A 1 93 ? 0.357 -4.457 3.318 1.00 98.56 93 GLY A N 1
ATOM 753 C CA . GLY A 1 93 ? -0.363 -5.094 4.411 1.00 98.56 93 GLY A CA 1
ATOM 754 C C . GLY A 1 93 ? -1.848 -4.751 4.383 1.00 98.56 93 GLY A C 1
ATOM 755 O O . GLY A 1 93 ? -2.211 -3.630 4.051 1.00 98.56 93 GLY A O 1
ATOM 756 N N . LEU A 1 94 ? -2.692 -5.698 4.771 1.00 98.50 94 LEU A N 1
ATOM 757 C CA . LEU A 1 94 ? -4.113 -5.515 5.036 1.00 98.50 94 LEU A CA 1
ATOM 758 C C . LEU A 1 94 ? -4.360 -5.606 6.540 1.00 98.50 94 LEU A C 1
ATOM 760 O O . LEU A 1 94 ? -4.073 -6.645 7.138 1.00 98.50 94 LEU A O 1
ATOM 764 N N . ALA A 1 95 ? -4.911 -4.545 7.115 1.00 97.00 95 ALA A N 1
ATOM 765 C CA . ALA A 1 95 ? -5.457 -4.508 8.466 1.00 97.00 95 ALA A CA 1
ATOM 766 C C . ALA A 1 95 ? -6.951 -4.160 8.410 1.00 97.00 95 ALA A C 1
ATOM 768 O O . ALA A 1 95 ? -7.409 -3.509 7.471 1.00 97.00 95 ALA A O 1
ATOM 769 N N . GLU A 1 96 ? -7.706 -4.573 9.424 1.00 95.12 96 GLU A N 1
ATOM 770 C CA . GLU A 1 96 ? -9.147 -4.331 9.508 1.00 95.12 96 GLU A CA 1
ATOM 771 C C . GLU A 1 96 ? -9.485 -3.673 10.844 1.00 95.12 96 GLU A C 1
ATOM 773 O O . GLU A 1 96 ? -9.016 -4.111 11.898 1.00 95.12 96 GLU A O 1
ATOM 778 N N . VAL A 1 97 ? -10.319 -2.635 10.808 1.00 93.12 97 VAL A N 1
ATOM 779 C CA . VAL A 1 97 ? -10.883 -2.005 12.007 1.00 93.12 97 VAL A CA 1
ATOM 780 C C . VAL A 1 97 ? -12.381 -1.811 11.837 1.00 93.12 97 VAL A C 1
ATOM 782 O O . VAL A 1 97 ? -12.864 -1.576 10.730 1.00 93.12 97 VAL A O 1
ATOM 785 N N . LYS A 1 98 ? -13.135 -1.898 12.933 1.00 92.12 98 LYS A N 1
ATOM 786 C CA . LYS A 1 98 ? -14.551 -1.526 12.915 1.00 92.12 98 LYS A CA 1
ATOM 787 C C . LYS A 1 98 ? -14.677 -0.013 12.842 1.00 92.12 98 LYS A C 1
ATOM 789 O O . LYS A 1 98 ? -14.021 0.692 13.608 1.00 92.12 98 LYS A O 1
ATOM 794 N N . ILE A 1 99 ? -15.525 0.479 11.944 1.00 90.75 99 ILE A N 1
ATOM 795 C CA . ILE A 1 99 ? -15.705 1.921 11.761 1.00 90.75 99 ILE A CA 1
ATOM 796 C C . ILE A 1 99 ? -16.313 2.574 13.009 1.00 90.75 99 ILE A C 1
ATOM 798 O O . ILE A 1 99 ? -15.868 3.645 13.405 1.00 90.75 99 ILE A O 1
ATOM 802 N N . ASP A 1 100 ? -17.232 1.894 13.694 1.00 88.88 100 ASP A N 1
ATOM 803 C CA . ASP A 1 100 ? -17.849 2.411 14.921 1.00 88.88 100 ASP A CA 1
ATOM 804 C C . ASP A 1 100 ? -16.823 2.563 16.048 1.00 88.88 100 ASP A C 1
ATOM 806 O O . ASP A 1 100 ? -16.801 3.569 16.749 1.00 88.88 100 ASP A O 1
ATOM 810 N N . ASP A 1 101 ? -15.894 1.610 16.181 1.00 86.94 101 ASP A N 1
ATOM 811 C CA . ASP A 1 101 ? -14.806 1.722 17.158 1.00 86.94 101 ASP A CA 1
ATOM 812 C C . ASP A 1 101 ? -13.877 2.901 16.844 1.00 86.94 101 ASP A C 1
ATOM 814 O O . ASP A 1 101 ? -13.340 3.517 17.765 1.00 86.94 101 ASP A O 1
ATOM 818 N N . LEU A 1 102 ? -13.717 3.233 15.558 1.00 85.81 102 LEU A N 1
ATOM 819 C CA . LEU A 1 102 ? -12.958 4.391 15.092 1.00 85.81 102 LEU A CA 1
ATOM 820 C C . LEU A 1 102 ? -13.646 5.712 15.424 1.00 85.81 102 LEU A C 1
ATOM 822 O O . LEU A 1 102 ? -13.016 6.605 15.986 1.00 85.81 102 LEU A O 1
ATOM 826 N N . LEU A 1 103 ? -14.935 5.817 15.114 1.00 85.88 103 LEU A N 1
ATOM 827 C CA . LEU A 1 103 ? -15.721 7.031 15.330 1.00 85.88 103 LEU A CA 1
ATOM 828 C C . LEU A 1 103 ? -15.994 7.301 16.815 1.00 85.88 103 LEU A C 1
ATOM 830 O O . LEU A 1 103 ? -16.075 8.454 17.222 1.00 85.88 103 LEU A O 1
ATOM 834 N N . GLU A 1 104 ? -16.085 6.256 17.636 1.00 85.06 104 GLU A N 1
ATOM 835 C CA . GLU A 1 104 ? -16.273 6.377 19.085 1.00 85.06 104 GLU A CA 1
ATOM 836 C C . GLU A 1 104 ? -14.956 6.558 19.863 1.00 85.06 104 GLU A C 1
ATOM 838 O O . GLU A 1 104 ? -14.959 6.576 21.095 1.00 85.06 104 GLU A O 1
ATOM 843 N N . GLY A 1 105 ? -13.811 6.649 19.177 1.00 75.88 105 GLY A N 1
ATOM 844 C CA . GLY A 1 105 ? -12.503 6.783 19.827 1.00 75.88 105 GLY A CA 1
ATOM 845 C C . GLY A 1 105 ? -12.090 5.552 20.645 1.00 75.88 105 GLY A C 1
ATOM 846 O O . GLY A 1 105 ? -11.201 5.630 21.491 1.00 75.88 105 GLY A O 1
ATOM 847 N N . ARG A 1 106 ? -12.707 4.390 20.393 1.00 70.00 106 ARG A N 1
ATOM 848 C CA . ARG A 1 106 ? -12.414 3.108 21.061 1.00 70.00 106 ARG A CA 1
ATOM 849 C C . ARG A 1 106 ? -11.246 2.353 20.419 1.00 70.00 106 ARG A C 1
ATOM 851 O O . ARG A 1 106 ? -11.006 1.190 20.755 1.00 70.00 106 ARG A O 1
ATOM 858 N N . VAL A 1 107 ? -10.487 2.995 19.526 1.00 63.28 107 VAL A N 1
ATOM 859 C CA . VAL A 1 107 ? -9.299 2.430 18.859 1.00 63.28 107 VAL A CA 1
ATOM 860 C C . VAL A 1 107 ? -8.107 2.371 19.821 1.00 63.28 107 VAL A C 1
ATOM 862 O O . VAL A 1 107 ? -7.075 2.993 19.622 1.00 63.28 107 VAL A O 1
ATOM 865 N N . GLY A 1 108 ? -8.256 1.608 20.902 1.00 56.78 108 GLY A N 1
ATOM 866 C CA . GLY A 1 108 ? -7.190 1.270 21.849 1.00 56.78 108 GLY A CA 1
ATOM 867 C C . GLY A 1 108 ? -6.591 -0.118 21.613 1.00 56.78 108 GLY A C 1
ATOM 868 O O . GLY A 1 108 ? -5.914 -0.645 22.487 1.00 56.78 108 GLY A O 1
ATOM 869 N N . ARG A 1 109 ? -6.886 -0.761 20.474 1.00 72.25 109 ARG A N 1
ATOM 870 C CA . ARG A 1 109 ? -6.462 -2.138 20.161 1.00 72.25 109 ARG A CA 1
ATOM 871 C C . ARG A 1 109 ? -5.343 -2.186 19.122 1.00 72.25 109 ARG A C 1
ATOM 873 O O . ARG A 1 109 ? -5.377 -3.029 18.229 1.00 72.25 109 ARG A O 1
ATOM 880 N N . THR A 1 110 ? -4.375 -1.278 19.211 1.00 85.06 110 THR A N 1
ATOM 881 C CA . THR A 1 110 ? -3.108 -1.482 18.507 1.00 85.06 110 THR A CA 1
ATOM 882 C C . THR A 1 110 ? -2.223 -2.443 19.324 1.00 85.06 110 THR A C 1
ATOM 884 O O . THR A 1 110 ? -2.325 -2.490 20.553 1.00 85.06 110 THR A O 1
ATOM 887 N N . PRO A 1 111 ? -1.404 -3.279 18.666 1.00 93.25 111 PRO A N 1
ATOM 888 C CA . PRO A 1 111 ? -1.228 -3.341 17.221 1.00 93.25 111 PRO A CA 1
ATOM 889 C C . PRO A 1 111 ? -2.362 -4.091 16.503 1.00 93.25 111 PRO A C 1
ATOM 891 O O . PRO A 1 111 ? -2.871 -5.106 16.975 1.00 93.25 111 PRO A O 1
ATOM 894 N N . LEU A 1 112 ? -2.726 -3.597 15.324 1.00 94.25 112 LEU A N 1
ATOM 895 C CA . LEU A 1 112 ? -3.704 -4.193 14.428 1.00 94.25 112 LEU A CA 1
ATOM 896 C C . LEU A 1 112 ? -3.125 -5.462 13.790 1.00 94.25 112 LEU A C 1
ATOM 898 O O . LEU A 1 112 ? -2.056 -5.396 13.165 1.00 94.25 112 LEU A O 1
ATOM 902 N N . PRO A 1 113 ? -3.814 -6.614 13.875 1.00 96.75 113 PRO A N 1
ATOM 903 C CA . PRO A 1 113 ? -3.453 -7.785 13.092 1.00 96.75 113 PRO A CA 1
ATOM 904 C C . PRO A 1 113 ? -3.432 -7.431 11.605 1.00 96.75 113 PRO A C 1
ATOM 906 O O . PRO A 1 113 ? -4.423 -6.971 11.045 1.00 96.75 113 PRO A O 1
ATOM 909 N N . THR A 1 114 ? -2.279 -7.631 10.980 1.00 98.31 114 THR A N 1
ATOM 910 C CA . THR A 1 114 ? -2.008 -7.222 9.605 1.00 98.31 114 THR A CA 1
ATOM 911 C C . THR A 1 114 ? -1.493 -8.415 8.817 1.00 98.31 114 THR A C 1
ATOM 913 O O . THR A 1 114 ? -0.632 -9.164 9.289 1.00 98.31 114 THR A O 1
ATOM 916 N N . ARG A 1 115 ? -2.004 -8.621 7.606 1.00 98.50 115 ARG A N 1
ATOM 917 C CA . ARG A 1 115 ? -1.532 -9.670 6.696 1.00 98.50 115 ARG A CA 1
ATOM 918 C C . ARG A 1 115 ? -0.887 -9.038 5.473 1.00 98.50 115 ARG A C 1
ATOM 920 O O . ARG A 1 115 ? -1.501 -8.191 4.842 1.00 98.50 115 ARG A O 1
ATOM 927 N N . ILE A 1 116 ? 0.322 -9.452 5.110 1.00 98.56 116 ILE A N 1
ATOM 928 C CA . ILE A 1 116 ? 0.925 -9.056 3.833 1.00 98.56 116 ILE A CA 1
ATOM 929 C C . ILE A 1 116 ? 0.158 -9.765 2.714 1.00 98.56 116 ILE A C 1
ATOM 931 O O . ILE A 1 116 ? 0.141 -10.996 2.681 1.00 98.56 116 ILE A O 1
ATOM 935 N N . ILE A 1 117 ? -0.473 -8.996 1.826 1.00 98.56 117 ILE A N 1
ATOM 936 C CA . ILE A 1 117 ? -1.305 -9.509 0.722 1.00 98.56 117 ILE A CA 1
ATOM 937 C C . ILE A 1 117 ? -0.689 -9.255 -0.660 1.00 98.56 117 ILE A C 1
ATOM 939 O O . ILE A 1 117 ? -1.035 -9.922 -1.631 1.00 98.56 117 ILE A O 1
ATOM 943 N N . LEU A 1 118 ? 0.252 -8.313 -0.760 1.00 98.31 118 LEU A N 1
ATOM 944 C CA . LEU A 1 118 ? 1.000 -8.036 -1.982 1.00 98.31 118 LEU A CA 1
ATOM 945 C C . LEU A 1 118 ? 2.457 -7.764 -1.618 1.00 98.31 118 LEU A C 1
ATOM 947 O O . LEU A 1 118 ? 2.751 -6.956 -0.744 1.00 98.31 118 LEU A O 1
ATOM 951 N N . TRP A 1 119 ? 3.372 -8.452 -2.280 1.00 97.62 119 TRP A N 1
ATOM 952 C CA . TRP A 1 119 ? 4.812 -8.275 -2.139 1.00 97.62 119 TRP A CA 1
ATOM 953 C C . TRP A 1 119 ? 5.477 -8.569 -3.484 1.00 97.62 119 TRP A C 1
ATOM 955 O O . TRP A 1 119 ? 4.842 -9.224 -4.325 1.00 97.62 119 TRP A O 1
ATOM 965 N N . PRO A 1 120 ? 6.732 -8.137 -3.684 1.00 96.12 120 PRO A N 1
ATOM 966 C CA . PRO A 1 120 ? 7.442 -8.360 -4.932 1.00 96.12 120 PRO A CA 1
ATOM 967 C C . PRO A 1 120 ? 7.550 -9.835 -5.310 1.00 96.12 120 PRO A C 1
ATOM 969 O O . PRO A 1 120 ? 8.026 -10.660 -4.527 1.00 96.12 120 PRO A O 1
ATOM 972 N N . ARG A 1 121 ? 7.116 -10.166 -6.526 1.00 95.69 121 ARG A N 1
ATOM 973 C CA . ARG A 1 121 ? 7.258 -11.500 -7.126 1.00 95.69 121 ARG A CA 1
ATOM 974 C C . ARG A 1 121 ? 7.862 -11.471 -8.526 1.00 95.69 121 ARG A C 1
ATOM 976 O O . ARG A 1 121 ? 8.320 -12.509 -8.988 1.00 95.69 121 ARG A O 1
ATOM 983 N N . GLU A 1 122 ? 7.902 -10.300 -9.152 1.00 94.81 122 GLU A N 1
ATOM 984 C CA . GLU A 1 122 ? 8.4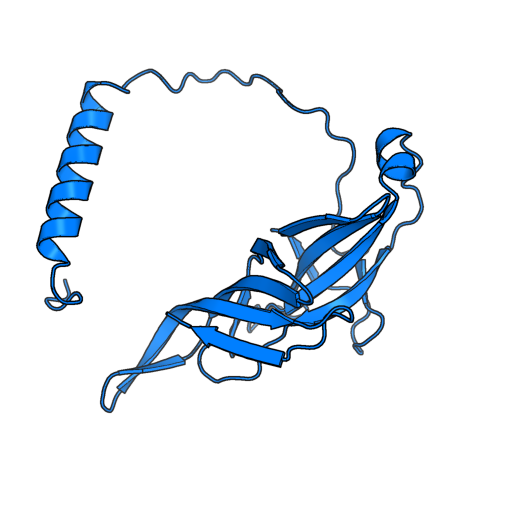09 -10.101 -10.508 1.00 94.81 122 GLU A CA 1
ATOM 985 C C . GLU A 1 122 ? 9.582 -9.109 -10.535 1.00 94.81 122 GLU A C 1
ATOM 987 O O . GLU A 1 122 ? 9.702 -8.247 -9.663 1.00 94.81 122 GLU A O 1
ATOM 992 N N . LEU A 1 123 ? 10.433 -9.184 -11.568 1.00 93.50 123 LEU A N 1
ATOM 993 C CA . LEU A 1 123 ? 11.592 -8.285 -11.730 1.00 93.50 123 LEU A CA 1
ATOM 994 C C . LEU A 1 123 ? 11.199 -6.800 -11.748 1.00 93.50 123 LEU A C 1
ATOM 996 O O . LEU A 1 123 ? 11.895 -5.957 -11.178 1.00 93.50 123 LEU A O 1
ATOM 1000 N N . TRP A 1 124 ? 10.064 -6.488 -12.367 1.00 93.62 124 TRP A N 1
ATOM 1001 C CA . TRP A 1 124 ? 9.551 -5.130 -12.533 1.00 93.62 124 TRP A CA 1
ATOM 1002 C C . TRP A 1 124 ? 9.013 -4.505 -11.234 1.00 93.62 124 TRP A C 1
ATOM 1004 O O . TRP A 1 124 ? 8.841 -3.291 -11.165 1.00 93.62 124 TRP A O 1
ATOM 1014 N N . GLU A 1 125 ? 8.830 -5.300 -10.177 1.00 95.19 125 GLU A N 1
ATOM 1015 C CA . GLU A 1 125 ? 8.431 -4.849 -8.834 1.00 95.19 125 GLU A CA 1
ATOM 1016 C C . GLU A 1 125 ? 9.405 -5.296 -7.734 1.00 95.19 125 GLU A C 1
ATOM 1018 O O . GLU A 1 125 ? 9.107 -5.142 -6.553 1.00 95.19 125 GLU A O 1
ATOM 1023 N N . GLN A 1 126 ? 10.575 -5.844 -8.088 1.00 94.69 126 GLN A N 1
ATOM 1024 C CA . GLN A 1 126 ? 11.519 -6.443 -7.135 1.00 94.69 126 GLN A CA 1
ATOM 1025 C C . GLN A 1 126 ? 11.972 -5.480 -6.021 1.00 94.69 126 GLN A C 1
ATOM 1027 O O . GLN A 1 126 ? 12.366 -5.918 -4.942 1.00 94.69 126 GLN A O 1
ATOM 1032 N N . LEU A 1 127 ? 11.921 -4.172 -6.272 1.00 95.12 127 LEU A N 1
ATOM 1033 C CA . LEU A 1 127 ? 12.303 -3.124 -5.328 1.00 95.12 127 LEU A CA 1
ATOM 1034 C C . LEU A 1 127 ? 11.115 -2.577 -4.523 1.00 95.12 127 LEU A C 1
ATOM 1036 O O . LEU A 1 127 ? 11.328 -1.713 -3.675 1.00 95.12 127 LEU A O 1
ATOM 1040 N N . GLY A 1 128 ? 9.891 -3.052 -4.762 1.00 96.12 128 GLY A N 1
ATOM 1041 C CA . GLY A 1 128 ? 8.739 -2.733 -3.928 1.00 96.12 128 GLY A CA 1
ATOM 1042 C C . GLY A 1 128 ? 7.391 -2.716 -4.646 1.00 96.12 128 GLY A C 1
ATOM 1043 O O . GLY A 1 128 ? 7.289 -2.362 -5.822 1.00 96.12 128 GLY A O 1
ATOM 1044 N N . CYS A 1 129 ? 6.347 -3.034 -3.879 1.00 97.81 129 CYS A N 1
ATOM 1045 C CA . CYS A 1 129 ? 4.950 -2.768 -4.214 1.00 97.81 129 CYS A CA 1
ATOM 1046 C C . CYS A 1 129 ? 4.467 -1.573 -3.374 1.00 97.81 129 CYS A C 1
ATOM 1048 O O . CYS A 1 129 ? 4.224 -1.701 -2.171 1.00 97.81 129 CYS A O 1
ATOM 1050 N N . GLU A 1 130 ? 4.375 -0.397 -3.987 1.00 97.81 130 GLU A N 1
ATOM 1051 C CA . GLU A 1 130 ? 4.216 0.879 -3.288 1.00 97.81 130 GLU A CA 1
ATOM 1052 C C . GLU A 1 130 ? 2.807 1.472 -3.403 1.00 97.81 130 GLU A C 1
ATOM 1054 O O . GLU A 1 130 ? 2.143 1.352 -4.430 1.00 97.81 130 GLU A O 1
ATOM 1059 N N . ASP A 1 131 ? 2.404 2.186 -2.350 1.00 98.12 131 ASP A N 1
ATOM 1060 C CA . ASP A 1 131 ? 1.297 3.144 -2.335 1.00 98.12 131 ASP A CA 1
ATOM 1061 C C . ASP A 1 131 ? -0.015 2.608 -2.946 1.00 98.12 131 ASP A C 1
ATOM 1063 O O . ASP A 1 131 ? -0.522 3.160 -3.928 1.00 98.12 131 ASP A O 1
ATOM 1067 N N . PRO A 1 132 ? -0.598 1.543 -2.366 1.00 98.31 132 PRO A N 1
ATOM 1068 C CA . PRO A 1 132 ? -1.787 0.904 -2.915 1.00 98.31 132 PRO A CA 1
ATOM 1069 C C . PRO A 1 132 ? -2.977 1.869 -2.990 1.00 98.31 132 PRO A C 1
ATOM 1071 O O . PRO A 1 132 ? -3.225 2.687 -2.099 1.00 98.31 132 PRO A O 1
ATOM 1074 N N . ARG A 1 133 ? -3.762 1.742 -4.056 1.00 98.06 133 ARG A N 1
ATOM 1075 C CA . ARG A 1 133 ? -5.073 2.367 -4.244 1.00 98.06 133 ARG A CA 1
ATOM 1076 C C . ARG A 1 133 ? -6.058 1.265 -4.584 1.00 98.06 133 ARG A C 1
ATOM 1078 O O . ARG A 1 133 ? -5.862 0.531 -5.548 1.00 98.06 133 ARG A O 1
ATOM 1085 N N . VAL A 1 134 ? -7.088 1.124 -3.760 1.00 97.69 134 VAL A N 1
ATOM 1086 C CA . VAL A 1 134 ? -7.949 -0.058 -3.783 1.00 97.69 134 VAL A CA 1
ATOM 1087 C C . VAL A 1 134 ? -9.318 0.283 -4.342 1.00 97.69 134 VAL A C 1
ATOM 1089 O O . VAL A 1 134 ? -9.856 1.362 -4.108 1.00 97.69 134 VAL A O 1
ATOM 1092 N N . SER A 1 135 ? -9.888 -0.634 -5.111 1.00 96.88 135 SER A N 1
ATOM 1093 C CA . SER A 1 135 ? -11.249 -0.537 -5.627 1.00 96.88 135 SER A CA 1
ATOM 1094 C C . SER A 1 135 ? -11.921 -1.903 -5.605 1.00 96.88 135 SER A C 1
ATOM 1096 O O . SER A 1 135 ? -11.301 -2.925 -5.905 1.00 96.88 135 SER A O 1
ATOM 1098 N N . ARG A 1 136 ? -13.208 -1.926 -5.254 1.00 95.12 136 ARG A N 1
ATOM 1099 C CA . ARG A 1 136 ? -14.026 -3.140 -5.293 1.00 95.12 136 ARG A CA 1
ATOM 1100 C C . ARG A 1 136 ? -14.619 -3.314 -6.688 1.00 95.12 136 ARG A C 1
ATOM 1102 O O . ARG A 1 136 ? -15.175 -2.373 -7.249 1.00 95.12 136 ARG A O 1
ATOM 1109 N N . ALA A 1 137 ? -14.535 -4.526 -7.222 1.00 93.44 137 ALA A N 1
ATOM 1110 C CA . ALA A 1 137 ? -15.252 -4.951 -8.419 1.00 93.44 137 ALA A CA 1
ATOM 1111 C C . ALA A 1 137 ? -16.074 -6.217 -8.098 1.00 93.44 137 ALA A C 1
ATOM 1113 O O . ALA A 1 137 ? -15.822 -6.864 -7.079 1.00 93.44 137 ALA A O 1
ATOM 1114 N N . PRO A 1 138 ? -17.062 -6.604 -8.925 1.00 93.12 138 PRO A N 1
ATOM 1115 C CA . PRO A 1 138 ? -17.847 -7.812 -8.671 1.00 93.12 138 PRO A CA 1
ATOM 1116 C C . PRO A 1 138 ? -16.952 -9.048 -8.490 1.00 93.12 138 PRO A C 1
ATOM 1118 O O . PRO A 1 138 ? -16.197 -9.403 -9.395 1.00 93.12 138 PRO A O 1
ATOM 1121 N N . GLY A 1 139 ? -17.011 -9.662 -7.303 1.00 93.31 139 GLY A N 1
ATOM 1122 C CA . GLY A 1 139 ? -16.264 -10.873 -6.942 1.00 93.31 139 GLY A CA 1
ATOM 1123 C C . GLY A 1 139 ? -14.745 -10.717 -6.781 1.00 93.31 139 GLY A C 1
ATOM 1124 O O . GLY A 1 139 ? -14.062 -11.723 -6.611 1.00 93.31 139 GLY A O 1
ATOM 1125 N N . ARG A 1 140 ? -14.188 -9.498 -6.845 1.00 96.88 140 ARG A N 1
ATOM 1126 C CA . ARG A 1 140 ? -12.731 -9.278 -6.767 1.00 96.88 140 ARG A CA 1
ATOM 1127 C C . ARG A 1 140 ? -12.348 -7.903 -6.231 1.00 96.88 140 ARG A C 1
ATOM 1129 O O . ARG A 1 140 ? -13.141 -6.963 -6.220 1.00 96.88 140 ARG A O 1
ATOM 1136 N N . TRP A 1 141 ? -11.102 -7.780 -5.815 1.00 98.12 141 TRP A N 1
ATOM 1137 C CA . TRP A 1 141 ? -10.471 -6.529 -5.427 1.00 98.12 141 TRP A CA 1
ATOM 1138 C C . TRP A 1 141 ? -9.429 -6.132 -6.461 1.00 98.12 141 TRP A C 1
ATOM 1140 O O . TRP A 1 141 ? -8.709 -6.974 -6.993 1.00 98.12 141 TRP A O 1
ATOM 1150 N N . LEU A 1 142 ? -9.362 -4.840 -6.749 1.00 98.25 142 LEU A N 1
ATOM 1151 C CA . LEU A 1 142 ? -8.377 -4.246 -7.637 1.00 98.25 142 LEU A CA 1
ATOM 1152 C C . LEU A 1 142 ? -7.455 -3.376 -6.792 1.00 98.25 142 LEU A C 1
ATOM 1154 O O . LEU A 1 142 ? -7.935 -2.496 -6.077 1.00 98.25 142 LEU A O 1
ATOM 1158 N N . ILE A 1 143 ? -6.151 -3.616 -6.872 1.00 98.38 143 ILE A N 1
ATOM 1159 C CA . ILE A 1 143 ? -5.134 -2.785 -6.228 1.00 98.38 143 ILE A CA 1
ATOM 1160 C C . ILE A 1 143 ? -4.263 -2.192 -7.323 1.00 98.38 143 ILE A C 1
ATOM 1162 O O . ILE A 1 143 ? -3.467 -2.897 -7.939 1.00 98.38 143 ILE A O 1
ATOM 1166 N N . LEU A 1 144 ? -4.424 -0.895 -7.559 1.00 98.38 144 LEU A N 1
ATOM 1167 C CA . LEU A 1 144 ? -3.492 -0.105 -8.349 1.00 98.38 144 LEU A CA 1
ATOM 1168 C C . LEU A 1 144 ? -2.321 0.286 -7.439 1.00 98.38 144 LEU A C 1
ATOM 1170 O O . LEU A 1 144 ? -2.546 0.758 -6.327 1.00 98.38 144 LEU A O 1
ATOM 1174 N N . TYR A 1 145 ? -1.088 0.073 -7.872 1.00 98.31 145 TYR A N 1
ATOM 1175 C CA . TYR A 1 145 ? 0.105 0.321 -7.063 1.00 98.31 145 TYR A CA 1
ATOM 1176 C C . TYR A 1 145 ? 1.282 0.727 -7.947 1.00 98.31 145 TYR A C 1
ATOM 1178 O O . TYR A 1 145 ? 1.250 0.550 -9.163 1.00 98.31 145 TYR A O 1
ATOM 1186 N N . CYS A 1 146 ? 2.324 1.285 -7.344 1.00 97.81 146 CYS A N 1
ATOM 1187 C CA . CYS A 1 146 ? 3.583 1.529 -8.035 1.00 97.81 146 CYS A CA 1
ATOM 1188 C C . CYS A 1 146 ? 4.488 0.297 -7.875 1.00 97.81 146 CYS A C 1
ATOM 1190 O O . CYS A 1 146 ? 4.878 -0.062 -6.762 1.00 97.81 146 CYS A O 1
ATOM 1192 N N . GLY A 1 147 ? 4.775 -0.383 -8.986 1.00 96.12 147 GLY A N 1
ATOM 1193 C CA . GLY A 1 147 ? 5.740 -1.474 -9.057 1.00 96.12 147 GLY A CA 1
ATOM 1194 C C . GLY A 1 147 ? 7.130 -0.914 -9.330 1.00 96.12 147 GLY A C 1
ATOM 1195 O O . GLY A 1 147 ? 7.394 -0.402 -10.420 1.00 96.12 147 GLY A O 1
ATOM 1196 N N . ARG A 1 148 ? 8.021 -1.001 -8.341 1.00 95.25 148 ARG A N 1
ATOM 1197 C CA . ARG A 1 148 ? 9.387 -0.483 -8.441 1.00 95.25 148 ARG A CA 1
ATOM 1198 C C . ARG A 1 148 ? 10.344 -1.606 -8.805 1.00 95.25 148 ARG A C 1
ATOM 1200 O O . ARG A 1 148 ? 10.472 -2.563 -8.046 1.00 95.25 148 ARG A O 1
ATOM 1207 N N . GLY A 1 149 ? 11.090 -1.492 -9.899 1.00 94.38 149 GLY A N 1
ATOM 1208 C CA . GLY A 1 149 ? 11.978 -2.588 -10.279 1.00 94.38 149 GLY A CA 1
ATOM 1209 C C . GLY A 1 149 ? 12.741 -2.378 -11.571 1.00 94.38 149 GLY A C 1
ATOM 1210 O O . GLY A 1 149 ? 13.188 -1.271 -11.880 1.00 94.38 149 GLY A O 1
ATOM 1211 N N . TYR A 1 150 ? 12.939 -3.480 -12.287 1.00 92.69 150 TYR A N 1
ATOM 1212 C CA . TYR A 1 150 ? 13.765 -3.558 -13.481 1.00 92.69 150 TYR A CA 1
ATOM 1213 C C . TYR A 1 150 ? 12.969 -4.057 -14.681 1.00 92.69 150 TYR A C 1
ATOM 1215 O O . TYR A 1 150 ? 12.182 -4.997 -14.580 1.00 92.69 150 TYR A O 1
ATOM 1223 N N . TYR A 1 151 ? 13.220 -3.433 -15.825 1.00 87.19 151 TYR A N 1
ATOM 1224 C CA . TYR A 1 151 ? 12.507 -3.656 -17.074 1.00 87.19 151 TYR A CA 1
ATOM 1225 C C . TYR A 1 151 ? 13.521 -3.860 -18.184 1.00 87.19 151 TYR A C 1
ATOM 1227 O O . TYR A 1 151 ? 14.581 -3.235 -18.182 1.00 87.19 151 TYR A O 1
ATOM 1235 N N . TRP A 1 152 ? 13.181 -4.705 -19.147 1.00 82.12 152 TRP A N 1
ATOM 1236 C CA . TRP A 1 152 ? 13.959 -4.856 -20.367 1.00 82.12 152 TRP A CA 1
ATOM 1237 C C . TRP A 1 152 ? 13.449 -3.867 -21.407 1.00 82.12 152 TRP A C 1
ATOM 1239 O O . TRP A 1 152 ? 12.314 -3.975 -21.869 1.00 82.12 152 TRP A O 1
ATOM 1249 N N . LEU A 1 153 ? 14.284 -2.890 -21.750 1.00 82.06 153 LEU A N 1
ATOM 1250 C CA . LEU A 1 153 ? 14.091 -2.034 -22.908 1.00 82.06 153 LEU A CA 1
ATOM 1251 C C . LEU A 1 153 ? 15.046 -2.532 -23.992 1.00 82.06 153 LEU A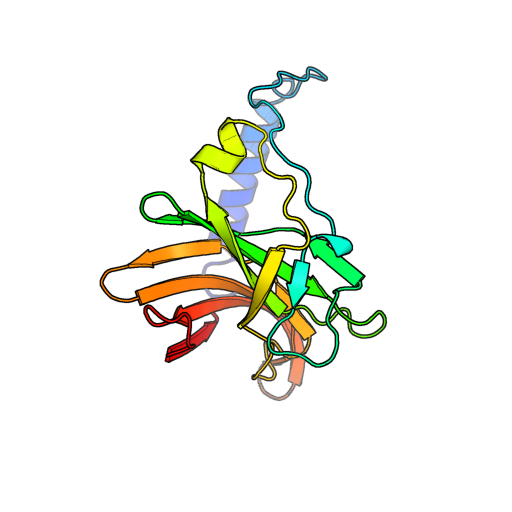 C 1
ATOM 1253 O O . LEU A 1 153 ? 16.250 -2.302 -23.899 1.00 82.06 153 LEU A O 1
ATOM 1257 N N . GLU A 1 154 ? 14.500 -3.254 -24.971 1.00 84.25 154 GLU A N 1
ATOM 1258 C CA . GLU A 1 154 ? 15.280 -3.991 -25.974 1.00 84.25 154 GLU A CA 1
ATOM 1259 C C . GLU A 1 154 ? 16.265 -4.964 -25.298 1.00 84.25 154 GLU A C 1
ATOM 1261 O O . GLU A 1 154 ? 15.839 -5.924 -24.656 1.00 84.25 154 GLU A O 1
ATOM 1266 N N . ASP A 1 155 ? 17.566 -4.716 -25.400 1.00 88.31 155 ASP A N 1
ATOM 1267 C CA . ASP A 1 155 ? 18.646 -5.511 -24.813 1.00 88.31 155 ASP A CA 1
ATOM 1268 C C . ASP A 1 155 ? 19.190 -4.926 -23.496 1.00 88.31 155 ASP A C 1
ATOM 1270 O O . ASP A 1 155 ? 20.109 -5.486 -22.890 1.00 88.31 155 ASP A O 1
ATOM 1274 N N . LYS A 1 156 ? 18.617 -3.817 -23.011 1.00 89.00 156 LYS A N 1
ATOM 1275 C CA . LYS A 1 156 ? 19.090 -3.115 -21.818 1.00 89.00 156 LYS A CA 1
ATOM 1276 C C . LYS A 1 156 ? 18.107 -3.210 -20.663 1.00 89.00 156 LYS A C 1
ATOM 1278 O O . LYS A 1 156 ? 16.958 -2.783 -20.748 1.00 89.00 156 LYS A O 1
ATOM 1283 N N . MET A 1 157 ? 18.608 -3.660 -19.517 1.00 89.56 157 MET A N 1
ATOM 1284 C CA . MET A 1 157 ? 17.860 -3.584 -18.270 1.00 89.56 157 MET A CA 1
ATOM 1285 C C . MET A 1 157 ? 17.902 -2.156 -17.709 1.00 89.56 157 MET A C 1
ATOM 1287 O O . MET A 1 157 ? 18.973 -1.601 -17.449 1.00 89.56 157 MET A O 1
ATOM 1291 N N . VAL A 1 158 ? 16.732 -1.556 -17.513 1.00 90.44 158 VAL A N 1
ATOM 1292 C CA . VAL A 1 158 ? 16.562 -0.221 -16.933 1.00 90.44 158 VAL A CA 1
ATOM 1293 C C . VAL A 1 158 ? 15.783 -0.310 -15.631 1.00 90.44 158 VAL A C 1
ATOM 1295 O O . VAL A 1 158 ? 14.840 -1.088 -15.503 1.00 90.44 158 VAL A O 1
ATOM 1298 N N . ARG A 1 159 ? 16.183 0.495 -14.647 1.00 90.88 159 ARG A N 1
ATOM 1299 C CA . ARG A 1 159 ? 15.412 0.675 -13.419 1.00 90.88 159 ARG A CA 1
ATOM 1300 C C . ARG A 1 159 ? 14.329 1.711 -13.683 1.00 90.88 159 ARG A C 1
ATOM 1302 O O . ARG A 1 159 ? 14.661 2.832 -14.063 1.00 90.88 159 ARG A O 1
ATOM 1309 N N . THR A 1 160 ? 13.073 1.350 -13.470 1.00 88.56 160 THR A N 1
ATOM 1310 C CA . THR A 1 160 ? 11.951 2.288 -13.563 1.00 88.56 160 THR A CA 1
ATOM 1311 C C . THR A 1 160 ? 10.836 1.884 -12.608 1.00 88.56 160 THR A C 1
ATOM 1313 O O . THR A 1 160 ? 10.854 0.806 -12.008 1.00 88.56 160 THR A O 1
ATOM 1316 N N . ASP A 1 161 ? 9.888 2.793 -12.468 1.00 91.81 161 ASP A N 1
ATOM 1317 C CA . ASP A 1 161 ? 8.659 2.621 -11.722 1.00 91.81 161 ASP A CA 1
ATOM 1318 C C . ASP A 1 161 ? 7.543 2.426 -12.757 1.00 91.81 161 ASP A C 1
ATOM 1320 O O . ASP A 1 161 ? 7.476 3.193 -13.724 1.00 91.81 161 ASP A O 1
ATOM 1324 N N . ALA A 1 162 ? 6.692 1.412 -12.594 1.00 91.50 162 ALA A N 1
ATOM 1325 C CA . ALA A 1 162 ? 5.494 1.270 -13.418 1.00 91.50 162 ALA A CA 1
ATOM 1326 C C . ALA A 1 162 ? 4.229 1.362 -12.587 1.00 91.50 162 ALA A C 1
ATOM 1328 O O . ALA A 1 162 ? 4.162 0.944 -11.427 1.00 91.50 162 ALA A O 1
ATOM 1329 N N . LEU A 1 163 ? 3.192 1.877 -13.235 1.00 96.06 163 LEU A N 1
ATOM 1330 C CA . LEU A 1 163 ? 1.846 1.752 -12.727 1.00 96.06 163 LEU A CA 1
ATOM 1331 C C . LEU A 1 163 ? 1.410 0.298 -12.909 1.00 96.06 163 LEU A C 1
ATOM 1333 O O . LEU A 1 163 ? 1.316 -0.191 -14.032 1.00 96.06 163 LEU A O 1
ATOM 1337 N N . ALA A 1 164 ? 1.156 -0.385 -11.803 1.00 96.88 164 ALA A N 1
ATOM 1338 C CA . ALA A 1 164 ? 0.795 -1.787 -11.770 1.00 96.88 164 ALA A CA 1
ATOM 1339 C C . ALA A 1 164 ? -0.615 -1.988 -11.219 1.00 96.88 164 ALA A C 1
ATOM 1341 O O . ALA A 1 164 ? -1.128 -1.183 -10.441 1.00 96.88 164 ALA A O 1
ATOM 1342 N N . LEU A 1 165 ? -1.247 -3.080 -11.634 1.00 98.12 165 LEU A N 1
ATOM 1343 C CA . LEU A 1 165 ? -2.563 -3.506 -11.188 1.00 98.12 165 LEU A CA 1
ATOM 1344 C C . LEU A 1 165 ? -2.487 -4.963 -10.739 1.00 98.12 165 LEU A C 1
ATOM 1346 O O . LEU A 1 165 ? -2.120 -5.843 -11.519 1.00 98.12 165 LEU A O 1
ATOM 1350 N N . ALA A 1 166 ? -2.874 -5.217 -9.494 1.00 98.31 166 ALA A N 1
ATOM 1351 C CA . ALA A 1 166 ? -3.120 -6.552 -8.973 1.00 98.31 166 ALA A CA 1
ATOM 1352 C C . ALA A 1 166 ? -4.628 -6.787 -8.847 1.00 98.31 166 ALA A C 1
ATOM 1354 O O . ALA A 1 166 ? -5.368 -5.934 -8.355 1.00 98.31 166 ALA A O 1
ATOM 1355 N N . GLU A 1 167 ? -5.074 -7.966 -9.266 1.00 98.38 167 GLU A N 1
ATOM 1356 C CA . GLU A 1 167 ? -6.424 -8.463 -9.021 1.00 98.38 167 GLU A CA 1
ATOM 1357 C C . GLU A 1 167 ? -6.374 -9.535 -7.949 1.00 98.38 167 GLU A C 1
ATOM 1359 O O . GLU A 1 167 ? -5.566 -10.461 -8.036 1.00 98.38 167 GLU A O 1
ATOM 1364 N N . LEU A 1 168 ? -7.232 -9.403 -6.945 1.00 98.50 168 LEU A N 1
ATOM 1365 C CA . LEU A 1 168 ? -7.287 -10.298 -5.805 1.00 98.50 168 LEU A CA 1
ATOM 1366 C C . LEU A 1 168 ? -8.699 -10.857 -5.637 1.00 98.50 168 LEU A C 1
ATOM 1368 O O . LEU A 1 168 ? -9.680 -10.191 -5.972 1.00 98.50 168 LEU A O 1
ATOM 1372 N N . ASP A 1 169 ? -8.811 -12.072 -5.115 1.00 97.75 169 ASP A N 1
ATOM 1373 C CA . ASP A 1 169 ? -10.102 -12.659 -4.757 1.00 97.75 169 ASP A CA 1
ATOM 1374 C C . ASP A 1 169 ? -10.679 -12.042 -3.465 1.00 97.75 169 ASP A C 1
ATOM 1376 O O . ASP A 1 169 ? -10.114 -11.121 -2.873 1.00 97.75 169 ASP A O 1
ATOM 1380 N N . GLU A 1 170 ? -11.826 -12.541 -3.002 1.00 95.75 170 GLU A N 1
ATOM 1381 C CA . GLU A 1 170 ? -12.461 -12.069 -1.759 1.00 95.75 170 GLU A CA 1
ATOM 1382 C C . GLU A 1 170 ? -11.664 -12.386 -0.488 1.00 95.75 170 GLU A C 1
ATOM 1384 O O . GLU A 1 170 ? -11.929 -11.817 0.567 1.00 95.75 170 GLU A O 1
ATOM 1389 N N . ARG A 1 171 ? -10.675 -13.277 -0.583 1.00 96.19 171 ARG A N 1
ATOM 1390 C CA . ARG A 1 171 ? -9.733 -13.600 0.488 1.00 96.19 171 ARG A CA 1
ATOM 1391 C C . ARG A 1 171 ? -8.431 -12.821 0.337 1.00 96.19 171 ARG A C 1
ATOM 1393 O O . ARG A 1 171 ? -7.494 -13.098 1.077 1.00 96.19 171 ARG A O 1
ATOM 1400 N N . PHE A 1 172 ? -8.366 -11.838 -0.559 1.00 97.50 172 PHE A N 1
ATOM 1401 C CA . PHE A 1 172 ? -7.168 -11.059 -0.869 1.00 97.50 172 PHE A CA 1
ATOM 1402 C C . PHE A 1 172 ? -5.973 -11.921 -1.302 1.00 97.50 172 PHE A C 1
ATOM 1404 O O . PHE A 1 172 ? -4.824 -11.580 -1.025 1.00 97.50 172 PHE A O 1
ATOM 1411 N N . GLU A 1 173 ? -6.231 -13.033 -1.987 1.00 97.50 173 GLU A N 1
ATOM 1412 C CA . GLU A 1 173 ? -5.204 -13.796 -2.689 1.00 97.50 173 GLU A CA 1
ATOM 1413 C C . GLU A 1 173 ? -5.046 -13.250 -4.108 1.00 97.50 173 GLU A C 1
ATOM 1415 O O . GLU A 1 173 ? -6.030 -12.998 -4.804 1.00 97.50 173 GLU A O 1
ATOM 1420 N N . VAL A 1 174 ? -3.803 -13.051 -4.554 1.00 97.94 174 VAL A N 1
ATOM 1421 C CA . VAL A 1 174 ? -3.523 -12.459 -5.870 1.00 97.94 174 VAL A CA 1
ATOM 1422 C C . VAL A 1 174 ? -3.841 -13.453 -6.989 1.00 97.94 174 VAL A C 1
ATOM 1424 O O . VAL A 1 174 ? -3.156 -14.461 -7.143 1.00 97.94 174 VAL A O 1
ATOM 1427 N N . LEU A 1 175 ? -4.842 -13.123 -7.808 1.00 97.75 175 LEU A N 1
ATOM 1428 C CA . LEU A 1 175 ? -5.265 -13.877 -8.990 1.00 97.75 175 LEU A CA 1
ATOM 1429 C C . LEU A 1 175 ? -4.355 -13.604 -10.189 1.00 97.75 175 LEU A C 1
ATOM 1431 O O . LEU A 1 175 ? -3.939 -14.522 -10.891 1.00 97.75 175 LEU A O 1
ATOM 1435 N N . ARG A 1 176 ? -4.052 -12.325 -10.433 1.00 96.94 176 ARG A N 1
ATOM 1436 C CA . ARG A 1 176 ? -3.110 -11.876 -11.466 1.00 96.94 176 ARG A CA 1
ATOM 1437 C C . ARG A 1 176 ? -2.548 -10.503 -11.127 1.00 96.94 176 ARG A C 1
ATOM 1439 O O . ARG A 1 176 ? -3.168 -9.747 -10.383 1.00 96.94 176 ARG A O 1
ATOM 1446 N N . ARG A 1 177 ? -1.388 -10.177 -11.692 1.00 97.00 177 ARG A N 1
ATOM 1447 C CA . ARG A 1 177 ? -0.777 -8.846 -11.619 1.00 97.00 177 ARG A CA 1
ATOM 1448 C C . ARG A 1 177 ? -0.095 -8.502 -12.937 1.00 97.00 177 ARG A C 1
ATOM 1450 O O . ARG A 1 177 ? 0.344 -9.402 -13.648 1.00 97.00 177 ARG A O 1
ATOM 1457 N N . GLY A 1 178 ? -0.018 -7.219 -13.247 1.00 95.00 178 GLY A N 1
ATOM 1458 C CA . GLY A 1 178 ? 0.675 -6.700 -14.421 1.00 95.00 178 GLY A CA 1
ATOM 1459 C C . GLY A 1 178 ? 0.836 -5.191 -14.324 1.00 95.00 178 GLY A C 1
ATOM 1460 O O . GLY A 1 178 ? 0.383 -4.584 -13.356 1.00 95.00 178 GLY A O 1
ATOM 1461 N N . TYR A 1 179 ? 1.469 -4.593 -15.323 1.00 93.12 179 TYR A N 1
ATOM 1462 C CA . TYR A 1 179 ? 1.707 -3.155 -15.388 1.00 93.12 179 TYR A CA 1
ATOM 1463 C C . TYR A 1 179 ? 1.302 -2.582 -16.746 1.00 93.12 179 TYR A C 1
ATOM 1465 O O . TYR A 1 179 ? 1.094 -3.335 -17.702 1.00 93.12 179 TYR A O 1
ATOM 1473 N N . PHE A 1 180 ? 1.133 -1.260 -16.782 1.00 85.81 180 PHE A N 1
ATOM 1474 C CA . PHE A 1 180 ? 0.793 -0.477 -17.971 1.00 85.81 180 PHE A CA 1
ATOM 1475 C C . PHE A 1 180 ? 2.040 0.094 -18.645 1.00 85.81 180 PHE A C 1
ATOM 1477 O O . PHE A 1 180 ? 2.979 0.480 -17.911 1.00 85.81 180 PHE A O 1
#

Foldseek 3Di:
DDDDDPPCVVVVVVVVVVVVVCCCVPVPPVDDPDDDPPDDDLDDDWQQQAQEDPDPDRTAPTKDQWAWDDDPQKIWTFIWGAHDDPLSATFTKIFIDGVVCSVVSVPPDGNTYIYGLGGDDDQQQPSYFANWHWDDDVQKIKTWTWRWHWDDDPPDIDTDIFGKIFIAGPVSHTPDMDTD

Radius of gyration: 19.89 Å; chains: 1; bounding box: 39×48×52 Å

=== Feature glossary ===
A reading guide for the features in this record.

Start from the sequence.

  · Se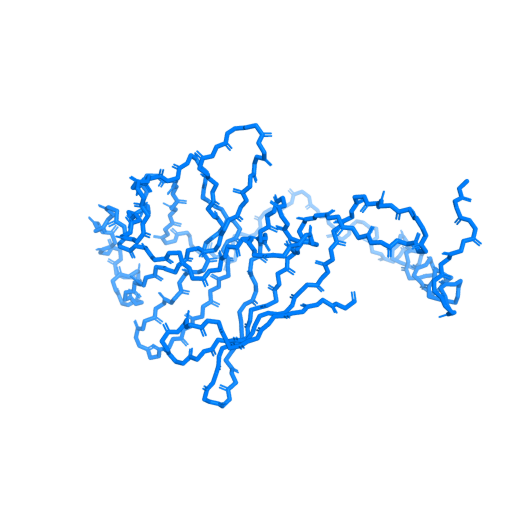quence gives the chain of amino acids in standard one-letter code (A=alanine, C=cysteine, …, Y=tyrosine), read N→C. It is the only feature that is directly encoded by the gene; all structural features are derived from the folded form of this sequence.

Fold it, and you get atomic coordinates and the backbone conformation that goes with them.

  · Structure coordinates are given as an mmCIF _atom_site loop: one row per atom with element, residue name, chain id, sequence number, and x/y/z position in Å. Only the four main-chain atoms per residue are included here; side chains are omitted to keep the record compact.

  · Backbone dihedral angles. Every residue except chain termini has a φ (preceding-C → N → Cα → C) and a ψ (N → Cα → C → next-N). They are reported in degrees following the IUPAC sign convention. Secondary structure is essentially a statement about which (φ, ψ) basin each residue occupies.

  · Eight-state secondary structure (DSSP): H is the canonical α-helix, G the tighter 3₁₀-helix, I the wider π-helix; E/B are β-structure, T and S are turns and bends, and '-' is everything else. DSSP derives these from the pattern of main-chain N–H···O=C hydrogen bonds, not from the sequence.

  · SS3 is a coarse helix/strand/coil call (letters a/b/c) made by the P-SEA algorithm from inter-Cα distances and dihedrals. It is less detailed than DSSP but needs only Cα positions.

Summarize the fold with a handful of shape descriptors and a per-residue structural alphabet.

  · Radius of gyration (Rg) is the root-mean-square distance of Cα atoms from their centroid — a single number for overall size and compactness. A globular domain of N residues has Rg ≈ 2.2·N^0.38 Å; an extended or disordered chain has a much larger Rg. The Cα contact count is the number of residue pairs whose Cα atoms are within 8 Å and are more than four positions apart in sequence — a standard proxy for tertiary packing density. The bounding box is the smallest axis-aligned box enclosing all Cα atoms.

  · 3Di is Foldseek's structural alphabet. Each residue is assigned one of twenty discrete states based on how its Cα sits relative to its spatial (not sequential) neighbors. Aligning 3Di strings finds structural homologs roughly as well as full 3D superposition, but orders of magnitude faster.

  · Solvent-accessible surface area (SASA) is the area in Å² traced out by the centre of a 1.4 Å probe sphere (a water molecule) rolled over the protein's van der Waals surface (Shrake–Rupley / Lee–Richards construction). Buried residues have near-zero SASA; fully exposed residues can exceed 200 Å². The total SASA scales roughly with the number of surface residues.

Ask how reliable the model is.

  · For AlphaFold models, the B-factor field carries pLDDT — the model's own estimate of local accuracy on a 0–100 scale. Regions with pLDDT<50 should be treated as essentially unmodeled; they often correspond to intrinsically disordered segments.

  · For experimental (PDB) structures, the B-factor (temperature factor) quantifies the positional spread of each atom in the crystal — a combination of thermal vibration and static disorder — in units of Å². High B-factors mark flexible loops or poorly resolved regions; low B-factors mark the rigid, well-ordered core.

  · Predicted Aligned Error (PAE) is an AlphaFold confidence matrix: entry (i, j) is the expected error in the position of residue j, in ångströms, when the prediction is superimposed on the true structure at residue i. Low PAE within a block of residues means that block is internally rigid and well-predicted; high PAE between two blocks means their relative placement is uncertain even if each block individually is confident.

Place it in context: what it resembles, what it is annotated as, and how it looks.

  · Structural nearest neighbors (via Foldseek easy-search vs the PDB). Reported per hit: target PDB id, E-value, and alignment TM-score. A TM-score above ~0.5 is the conventional threshold for 'same fold'.

  · Functional annotations link the protein to curated databases. InterPro entries identify conserved domains and families by matching the sequence against member-database signatures (Pfam, PROSITE, CDD, …). Gene Ontology (GO) terms describe molecular function, biological process, and cellular component in a controlled vocabulary. CATH places the structure in a hierarchical fold classification (Class/Architecture/Topology/Homologous-superfamily). The organism is the source species.

  · The contact map is a binary N×N matrix image: pixel (i, j) is dark where Cα_i and Cα_j are within 8 Å and |i−j|>4. Because the |i−j|>4 filter removes local helical contacts, off-diagonal stripes parallel to the main diagonal indicate parallel β-sheets; stripes perpendicular to it indicate antiparallel β-sheets. The Ramachandran plot scatters every residue's (φ, ψ) pair against the sterically allowed regions. The PAE heatmap renders the predicted-aligned-error matrix.

  · Six rendered views show the 3D structure from the faces of a cube — i.e. along ±x, ±y, ±z. Rendering representation is drawn randomly per protein from cartoon (secondary-structure ribbons), sticks (backbone bonds), or molecular surface; coloring is either N→C rainbow (blue at the N-terminus through red at the C-terminus) or one color per chain.